Protein AF-A0A2G0V740-F1 (afdb_monomer)

InterPro domains:
  IPR001348 ATP phosphoribosyltransferase HisG [PTHR21403] (5-204)
  IPR013820 ATP phosphoribosyltransferase, catalytic domain [PF01634] (53-197)
  IPR013820 ATP phosphoribosyltransferase, catalytic domain [TIGR00070] (6-196)
  IPR018198 ATP phosphoribosyltransferase, conserved site [PS01316] (155-176)

Structure (mmCIF, N/CA/C/O backbone):
data_AF-A0A2G0V740-F1
#
_entry.id   AF-A0A2G0V740-F1
#
loop_
_atom_site.group_PDB
_atom_site.id
_atom_site.type_symbol
_atom_site.label_atom_id
_atom_site.label_alt_id
_atom_site.label_comp_id
_atom_site.label_asym_id
_atom_site.label_entity_id
_atom_site.label_seq_id
_atom_site.pdbx_PDB_ins_code
_atom_site.Cartn_x
_atom_site.Cartn_y
_atom_site.Cartn_z
_atom_site.occupancy
_atom_site.B_iso_or_equiv
_atom_site.auth_seq_id
_atom_site.auth_comp_id
_atom_site.auth_asym_id
_atom_site.auth_atom_id
_atom_site.pdbx_PDB_model_num
ATOM 1 N N . MET A 1 1 ? -25.106 -12.032 15.658 1.00 44.44 1 MET A N 1
ATOM 2 C CA . MET A 1 1 ? -23.770 -11.464 15.966 1.00 44.44 1 MET A CA 1
ATOM 3 C C . MET A 1 1 ? -23.891 -10.569 17.188 1.00 44.44 1 MET A C 1
ATOM 5 O O . MET A 1 1 ? -24.872 -9.851 17.286 1.00 44.44 1 MET A O 1
ATOM 9 N N . ASN A 1 2 ? -22.933 -10.607 18.116 1.00 46.75 2 ASN A N 1
ATOM 10 C CA . ASN A 1 2 ? -22.981 -9.776 19.320 1.00 46.75 2 ASN A CA 1
ATOM 11 C C . ASN A 1 2 ? -22.793 -8.293 18.931 1.00 46.75 2 ASN A C 1
ATOM 13 O O . ASN A 1 2 ? -21.713 -7.902 18.486 1.00 46.75 2 ASN A O 1
ATOM 17 N N . TYR A 1 3 ? -23.836 -7.467 19.062 1.00 54.03 3 TYR A N 1
ATOM 18 C CA . TYR A 1 3 ? -23.860 -6.072 18.582 1.00 54.03 3 TYR A CA 1
ATOM 19 C C . TYR A 1 3 ? -22.863 -5.134 19.296 1.00 54.03 3 TYR A C 1
ATOM 21 O O . TYR A 1 3 ? -22.665 -3.996 18.870 1.00 54.03 3 TYR A O 1
ATOM 29 N N . LEU A 1 4 ? -22.198 -5.619 20.348 1.00 68.94 4 LEU A N 1
ATOM 30 C CA . LEU A 1 4 ? -21.266 -4.870 21.194 1.00 68.94 4 LEU A CA 1
ATOM 31 C C . LEU A 1 4 ? -19.782 -5.106 20.863 1.00 68.94 4 LEU A C 1
ATOM 33 O O . LEU A 1 4 ? -18.925 -4.414 21.409 1.00 68.94 4 LEU A O 1
ATOM 37 N N . THR A 1 5 ? -19.448 -6.057 19.983 1.00 78.44 5 THR A N 1
ATOM 38 C CA . THR A 1 5 ? -18.047 -6.399 19.687 1.00 78.44 5 THR A CA 1
ATOM 39 C C . THR A 1 5 ? -17.533 -5.660 18.448 1.00 78.44 5 THR A C 1
ATOM 41 O O . THR A 1 5 ? -18.085 -5.792 17.356 1.00 78.44 5 THR A O 1
ATOM 44 N N . LEU A 1 6 ? -16.447 -4.903 18.608 1.00 83.06 6 LEU A N 1
ATOM 45 C CA . LEU A 1 6 ? -15.690 -4.243 17.547 1.00 83.06 6 LEU A CA 1
ATOM 46 C C . LEU A 1 6 ? -14.692 -5.224 16.922 1.00 83.06 6 LEU A C 1
ATOM 48 O O . LEU A 1 6 ? -13.762 -5.669 17.585 1.00 83.06 6 LEU A O 1
ATOM 52 N N . THR A 1 7 ? -14.845 -5.550 15.646 1.00 87.56 7 THR A N 1
ATOM 53 C CA . THR A 1 7 ? -13.916 -6.423 14.922 1.00 87.56 7 THR A CA 1
ATOM 54 C C . THR A 1 7 ? -12.903 -5.611 14.124 1.00 87.56 7 THR A C 1
ATOM 56 O O . THR A 1 7 ? -13.293 -4.793 13.297 1.00 87.56 7 THR A O 1
ATOM 59 N N . ILE A 1 8 ? -11.612 -5.887 14.306 1.00 90.00 8 ILE A N 1
ATOM 60 C CA . ILE A 1 8 ? -10.512 -5.208 13.614 1.00 90.00 8 ILE A CA 1
ATOM 61 C C . ILE A 1 8 ? -9.694 -6.225 12.810 1.00 90.00 8 ILE A C 1
ATOM 63 O O . ILE A 1 8 ? -9.179 -7.191 13.377 1.00 90.00 8 ILE A O 1
ATOM 67 N N . ALA A 1 9 ? -9.546 -6.003 11.504 1.00 93.50 9 ALA A N 1
ATOM 68 C CA . ALA A 1 9 ? -8.673 -6.792 10.639 1.00 93.50 9 ALA A CA 1
ATOM 69 C C . ALA A 1 9 ? -7.238 -6.242 10.608 1.00 93.50 9 ALA A C 1
ATOM 71 O O . ALA A 1 9 ? -7.030 -5.039 10.432 1.00 93.50 9 ALA A O 1
ATOM 72 N N . LEU A 1 10 ? -6.255 -7.131 10.741 1.00 93.19 10 LEU A N 1
ATOM 73 C CA . LEU A 1 10 ? -4.822 -6.843 10.670 1.00 93.19 10 LEU A CA 1
ATOM 74 C C . LEU A 1 10 ? -4.138 -7.770 9.660 1.00 93.19 10 LEU A C 1
ATOM 76 O O . LEU A 1 10 ? -4.546 -8.923 9.496 1.00 93.19 10 LEU A O 1
ATOM 80 N N . GLN A 1 11 ? -3.042 -7.304 9.053 1.00 93.50 11 GLN A N 1
ATOM 81 C CA . GLN A 1 11 ? -2.19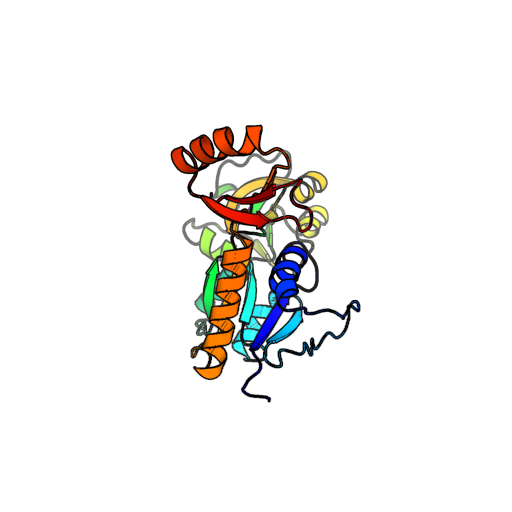8 -8.163 8.222 1.00 93.50 11 GLN A CA 1
ATOM 82 C C . GLN A 1 11 ? -1.622 -9.313 9.064 1.00 93.50 11 GLN A C 1
ATOM 84 O O . GLN A 1 11 ? -1.052 -9.095 10.134 1.00 93.50 11 GLN A O 1
ATOM 89 N N . ARG A 1 12 ? -1.753 -10.544 8.570 1.00 90.25 12 ARG A N 1
ATOM 90 C CA . ARG A 1 12 ? -1.295 -11.772 9.228 1.00 90.25 12 ARG A CA 1
ATOM 9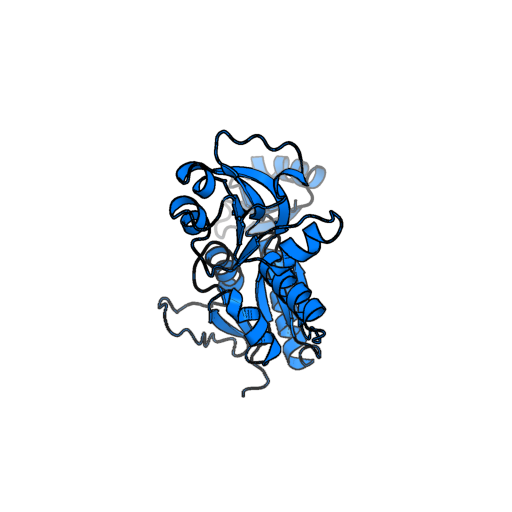1 C C . ARG A 1 12 ? 0.223 -11.800 9.391 1.00 90.25 12 ARG A C 1
ATOM 93 O O . ARG A 1 12 ? 0.720 -12.130 10.461 1.00 90.25 12 ARG A O 1
ATOM 100 N N . SER A 1 13 ? 0.956 -11.438 8.345 1.00 87.44 13 SER A N 1
ATOM 101 C CA . SER A 1 13 ? 2.418 -11.522 8.262 1.00 87.44 13 SER A CA 1
ATOM 102 C C . SER A 1 13 ? 2.965 -10.383 7.411 1.00 87.44 13 SER A C 1
ATOM 104 O O . SER A 1 13 ? 2.250 -9.889 6.551 1.00 87.44 13 SER A O 1
ATOM 106 N N . GLY A 1 14 ? 4.226 -10.000 7.607 1.00 85.25 14 GLY A N 1
ATOM 107 C CA . GLY A 1 14 ? 4.876 -8.945 6.825 1.00 85.25 14 GLY A CA 1
ATOM 108 C C . GLY A 1 14 ? 5.089 -7.647 7.605 1.00 85.25 14 GLY A C 1
ATOM 109 O O . GLY A 1 14 ? 4.893 -7.579 8.821 1.00 85.25 14 GLY A O 1
ATOM 110 N N . ARG A 1 15 ? 5.530 -6.602 6.898 1.00 83.12 15 ARG A N 1
ATOM 111 C CA . ARG A 1 15 ? 6.020 -5.344 7.497 1.00 83.12 15 ARG A CA 1
ATOM 112 C C . ARG A 1 15 ? 4.953 -4.586 8.295 1.00 83.12 15 ARG A C 1
ATOM 114 O O . ARG A 1 15 ? 5.289 -3.932 9.285 1.00 83.12 15 ARG A O 1
ATOM 121 N N . LEU A 1 16 ? 3.680 -4.695 7.906 1.00 89.62 16 LEU A N 1
ATOM 122 C CA . LEU A 1 16 ? 2.576 -4.041 8.608 1.00 89.62 16 LEU A CA 1
ATOM 123 C C . LEU A 1 16 ? 2.192 -4.800 9.888 1.00 89.62 16 LEU A C 1
ATOM 125 O O . LEU A 1 16 ? 1.762 -4.176 10.862 1.00 89.62 16 LEU A O 1
ATOM 129 N N . SER A 1 17 ? 2.378 -6.126 9.910 1.00 89.31 17 SER A N 1
ATOM 130 C CA . SER A 1 17 ? 1.895 -7.020 10.972 1.00 89.31 17 SER A CA 1
ATOM 131 C C . SER A 1 17 ? 2.488 -6.700 12.346 1.00 89.31 17 SER A C 1
ATOM 133 O O . SER A 1 17 ? 1.732 -6.490 13.296 1.00 89.31 17 SER A O 1
ATOM 135 N N . ASN A 1 18 ? 3.815 -6.573 12.468 1.00 86.62 18 ASN A N 1
ATOM 136 C CA . ASN A 1 18 ? 4.475 -6.406 13.772 1.00 86.62 18 ASN A CA 1
ATOM 137 C C . ASN A 1 18 ? 4.001 -5.144 14.507 1.00 86.62 18 ASN A C 1
ATOM 139 O O . ASN A 1 18 ? 3.554 -5.203 15.654 1.00 86.62 18 ASN A O 1
ATOM 143 N N . LYS A 1 19 ? 4.036 -3.995 13.820 1.00 87.25 19 LYS A N 1
ATOM 144 C CA . LYS A 1 19 ? 3.615 -2.711 14.400 1.00 87.25 19 LYS A CA 1
ATOM 145 C C . LYS A 1 19 ? 2.106 -2.666 14.654 1.00 87.25 19 LYS A C 1
ATOM 147 O O . LYS A 1 19 ? 1.682 -2.130 15.673 1.00 87.25 19 LYS A O 1
ATOM 152 N N . SER A 1 20 ? 1.300 -3.276 13.785 1.00 89.00 20 SER A N 1
ATOM 153 C CA . SER A 1 20 ? -0.154 -3.362 13.983 1.00 89.00 20 SER A CA 1
ATOM 154 C C . SER A 1 20 ? -0.524 -4.246 15.174 1.00 89.00 20 SER A C 1
ATOM 156 O O . SER A 1 20 ? -1.376 -3.883 15.980 1.00 89.00 20 SER A O 1
ATOM 158 N N . THR A 1 21 ? 0.158 -5.380 15.333 1.00 85.69 21 THR A N 1
ATOM 159 C CA . THR A 1 21 ? -0.040 -6.295 16.462 1.00 85.69 21 THR A CA 1
ATOM 160 C C . THR A 1 21 ? 0.361 -5.638 17.778 1.00 85.69 21 THR A C 1
ATOM 162 O O . THR A 1 21 ? -0.346 -5.801 18.770 1.00 85.69 21 THR A O 1
ATOM 165 N N . TYR A 1 22 ? 1.438 -4.848 17.780 1.00 83.12 22 TYR A N 1
ATOM 166 C CA . TYR A 1 22 ? 1.852 -4.051 18.935 1.00 83.12 22 TYR A CA 1
ATOM 167 C C . TYR A 1 22 ? 0.818 -2.980 19.325 1.00 83.12 22 TYR A C 1
ATOM 169 O O . TYR A 1 22 ? 0.525 -2.801 20.502 1.00 83.12 22 TYR A O 1
ATOM 177 N N . LEU A 1 23 ? 0.182 -2.303 18.360 1.00 80.88 23 LEU A N 1
ATOM 178 C CA . LEU A 1 23 ? -0.895 -1.349 18.679 1.00 80.88 23 LEU A CA 1
ATOM 179 C C . LEU A 1 23 ? -2.068 -2.012 19.405 1.00 80.88 23 LEU A C 1
ATOM 181 O O . LEU A 1 23 ? -2.697 -1.420 20.281 1.00 80.88 23 LEU A O 1
ATOM 185 N N . VAL A 1 24 ? -2.360 -3.251 19.030 1.00 78.25 24 VAL A N 1
ATOM 186 C CA . VAL A 1 24 ? -3.482 -4.008 19.571 1.00 78.25 24 VAL A CA 1
ATOM 187 C C . VAL A 1 24 ? -3.101 -4.792 20.828 1.00 78.25 24 VAL A C 1
ATOM 189 O O . VAL A 1 24 ? -3.983 -5.153 21.605 1.00 78.25 24 VAL A O 1
ATOM 192 N N . SER A 1 25 ? -1.811 -5.007 21.110 1.00 74.06 25 SER A N 1
ATOM 193 C CA . SER A 1 25 ? -1.382 -5.684 22.339 1.00 74.06 25 SER A CA 1
ATOM 194 C C . SER A 1 25 ? -1.769 -4.920 23.603 1.00 74.06 25 SER A C 1
ATOM 196 O O . SER A 1 25 ? -1.913 -5.537 24.648 1.00 74.06 25 SER A O 1
ATOM 198 N N . TYR A 1 26 ? -2.046 -3.617 23.512 1.00 63.41 26 TYR A N 1
ATOM 199 C CA . TYR A 1 26 ? -2.633 -2.847 24.613 1.00 63.41 26 TYR A CA 1
ATOM 200 C C . TYR A 1 26 ? -4.033 -3.347 25.030 1.00 63.41 26 TYR A C 1
ATOM 202 O O . TYR A 1 26 ? -4.421 -3.220 26.185 1.00 63.41 26 TYR A O 1
ATOM 210 N N . TYR A 1 27 ? -4.781 -3.957 24.103 1.00 61.47 27 TYR A N 1
ATOM 211 C CA . TYR A 1 27 ? -6.063 -4.623 24.376 1.00 61.47 27 TYR A CA 1
ATOM 212 C C . TYR A 1 27 ? -5.908 -6.099 24.756 1.00 61.47 27 TYR A C 1
ATOM 214 O O . TYR A 1 27 ? -6.869 -6.718 25.221 1.00 61.47 27 TYR A O 1
ATOM 222 N N . LYS A 1 28 ? -4.710 -6.669 24.567 1.00 54.91 28 LYS A N 1
ATOM 223 C CA . LYS A 1 28 ? -4.350 -7.999 25.058 1.00 54.91 28 LYS A CA 1
ATOM 224 C C . LYS A 1 28 ? -3.987 -7.881 26.537 1.00 54.91 28 LYS A C 1
ATOM 226 O O . LYS A 1 28 ? -2.815 -7.825 26.900 1.00 54.91 28 LYS A O 1
ATOM 231 N N . THR A 1 29 ? -4.990 -7.856 27.410 1.00 42.19 29 THR A N 1
ATOM 232 C CA . THR A 1 29 ? -4.758 -8.311 28.784 1.00 42.19 29 THR A CA 1
ATOM 233 C C . THR A 1 29 ? -4.327 -9.784 28.735 1.00 42.19 29 THR A C 1
ATOM 235 O O . THR A 1 29 ? -4.725 -10.520 27.835 1.00 42.19 29 THR A O 1
ATOM 238 N N . LYS A 1 30 ? -3.394 -10.136 29.627 1.00 41.78 30 LYS A N 1
ATOM 239 C CA . LYS A 1 30 ? -2.626 -11.392 29.735 1.00 41.78 30 LYS A CA 1
ATOM 240 C C . LYS A 1 30 ? -3.333 -12.643 29.166 1.00 41.78 30 LYS A C 1
ATOM 242 O O . LYS A 1 30 ? -4.488 -12.881 29.478 1.00 41.78 30 LYS A O 1
ATOM 247 N N . GLN A 1 31 ? -2.554 -13.460 28.444 1.00 37.44 31 GLN A N 1
ATOM 248 C CA . GLN A 1 31 ? -2.879 -14.730 27.757 1.00 37.44 31 GLN A CA 1
ATOM 249 C C . GLN A 1 31 ? -3.495 -14.614 26.354 1.00 37.44 31 GLN A C 1
ATOM 251 O O . GLN A 1 31 ? -4.695 -14.459 26.178 1.00 37.44 31 GLN A O 1
ATOM 256 N N . ALA A 1 32 ? -2.640 -14.782 25.338 1.00 36.03 32 ALA A N 1
ATOM 257 C CA . ALA A 1 32 ? -2.754 -15.892 24.384 1.00 36.03 32 ALA A CA 1
ATOM 258 C C . ALA A 1 32 ? -1.576 -15.843 23.391 1.00 36.03 32 ALA A C 1
ATOM 260 O O . ALA A 1 32 ? -1.619 -15.179 22.350 1.00 36.03 32 ALA A O 1
ATOM 261 N N . TYR A 1 33 ? -0.505 -16.552 23.744 1.00 37.47 33 TYR A N 1
ATOM 262 C CA . TYR A 1 33 ? 0.499 -17.045 22.806 1.00 37.47 33 TYR A CA 1
ATOM 263 C C . TYR A 1 33 ? -0.092 -18.303 22.161 1.00 37.47 33 TYR A C 1
ATOM 265 O O . TYR A 1 33 ? 0.064 -19.390 22.694 1.00 37.47 33 TYR A O 1
ATOM 273 N N . ASN A 1 34 ? -0.859 -18.156 21.079 1.00 34.97 34 ASN A N 1
ATOM 274 C CA . ASN A 1 34 ? -0.901 -19.186 20.039 1.00 34.97 34 ASN A CA 1
ATOM 275 C C . ASN A 1 34 ? -1.543 -18.656 18.758 1.00 34.97 34 ASN A C 1
ATOM 277 O O . ASN A 1 34 ? -2.739 -18.387 18.650 1.00 34.97 34 ASN A O 1
ATOM 281 N N . ILE A 1 35 ? -0.675 -18.476 17.773 1.00 44.44 35 ILE A N 1
ATOM 282 C CA . ILE A 1 35 ? -0.962 -18.080 16.404 1.00 44.44 35 ILE A CA 1
ATOM 283 C C . ILE A 1 35 ? -1.693 -19.253 15.745 1.00 44.44 35 ILE A C 1
ATOM 285 O O . ILE A 1 35 ? -1.055 -20.261 15.475 1.00 44.44 35 ILE A O 1
ATOM 289 N N . ARG A 1 36 ? -3.013 -19.135 15.521 1.00 35.66 36 ARG A N 1
ATOM 290 C CA . ARG A 1 36 ? -3.773 -19.732 14.384 1.00 35.66 36 ARG A CA 1
ATOM 291 C C . ARG A 1 36 ? -5.299 -19.602 14.491 1.00 35.66 36 ARG A C 1
ATOM 293 O O . ARG A 1 36 ? -5.969 -19.718 13.474 1.00 35.66 36 ARG A O 1
ATOM 300 N N . LYS A 1 37 ? -5.869 -19.258 15.650 1.00 38.94 37 LYS A N 1
ATOM 301 C CA . LYS A 1 37 ? -7.295 -18.888 15.772 1.00 38.94 37 LYS A CA 1
ATOM 302 C C . LYS A 1 37 ? -7.505 -18.083 17.057 1.00 38.94 37 LYS A C 1
ATOM 304 O O . LYS A 1 37 ? -7.912 -18.611 18.079 1.00 38.94 37 LYS A O 1
ATOM 309 N N . LEU A 1 38 ? -7.153 -16.799 17.038 1.00 39.47 38 LEU A N 1
ATOM 310 C CA . LEU A 1 38 ? -7.284 -15.940 18.218 1.00 39.47 38 LEU A CA 1
ATOM 311 C C . LEU A 1 38 ? -8.564 -15.113 18.131 1.00 39.47 38 LEU A C 1
ATOM 313 O O . LEU A 1 38 ? -8.541 -13.939 17.769 1.00 39.47 38 LEU A O 1
ATOM 317 N N . ILE A 1 39 ? -9.688 -15.722 18.513 1.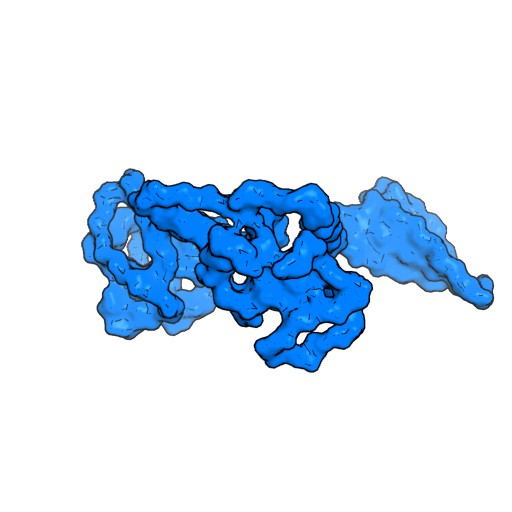00 42.41 39 ILE A N 1
ATOM 318 C CA . ILE A 1 39 ? -10.764 -14.948 19.133 1.00 42.41 39 ILE A CA 1
ATOM 319 C C . ILE A 1 39 ? -10.199 -14.541 20.494 1.00 42.41 39 ILE A C 1
ATOM 321 O O . ILE A 1 39 ? -10.176 -15.336 21.426 1.00 42.41 39 ILE A O 1
ATOM 325 N N . LEU A 1 40 ? -9.641 -13.334 20.583 1.00 42.38 40 LEU A N 1
ATOM 326 C CA . LEU A 1 40 ? -9.197 -12.777 21.857 1.00 42.38 40 LEU A CA 1
ATOM 327 C C . LEU A 1 40 ? -10.447 -12.448 22.675 1.00 42.38 40 LEU A C 1
ATOM 329 O O . LEU A 1 40 ? -10.990 -11.351 22.582 1.00 42.38 40 LEU A O 1
ATOM 333 N N . SER A 1 41 ? -10.924 -13.411 23.456 1.00 39.09 41 SER A N 1
ATOM 334 C CA . SER A 1 41 ? -11.832 -13.153 24.566 1.00 39.09 41 SER A CA 1
ATOM 335 C C . SER A 1 41 ? -11.006 -12.575 25.712 1.00 39.09 41 SER A C 1
ATOM 337 O O . SER A 1 41 ? -10.684 -13.271 26.669 1.00 39.09 41 SER A O 1
ATOM 339 N N . SER A 1 42 ? -10.588 -11.313 25.594 1.00 41.75 42 SER A N 1
ATOM 340 C CA . SER A 1 42 ? -10.104 -10.612 26.779 1.00 41.75 42 SER A CA 1
ATOM 341 C C . SER A 1 42 ? -11.309 -10.322 27.677 1.00 41.75 42 SER A C 1
ATOM 343 O O . SER A 1 42 ? -12.432 -10.144 27.194 1.00 41.75 42 SER A O 1
ATOM 345 N N . ASN A 1 43 ? -11.086 -10.228 28.987 1.00 40.44 43 ASN A N 1
ATOM 346 C CA . ASN A 1 43 ? -12.098 -9.810 29.966 1.00 40.44 43 ASN A CA 1
ATOM 347 C C . ASN A 1 43 ? -12.715 -8.416 29.663 1.00 40.44 43 ASN A C 1
ATOM 349 O O . ASN A 1 43 ? -13.625 -7.974 30.359 1.00 40.44 43 ASN A O 1
ATOM 353 N N . HIS A 1 44 ? -12.289 -7.747 28.581 1.00 48.53 44 HIS A N 1
ATOM 354 C CA . HIS A 1 44 ? -13.003 -6.686 27.878 1.00 48.53 44 HIS A CA 1
ATOM 355 C C . HIS A 1 44 ? -13.740 -7.266 26.652 1.00 48.53 44 HIS A C 1
ATOM 357 O O . HIS A 1 44 ? -13.205 -7.256 25.545 1.00 48.53 44 HIS A O 1
ATOM 363 N N . LYS A 1 45 ? -14.989 -7.725 26.824 1.00 51.78 45 LYS A N 1
ATOM 364 C CA . LYS A 1 45 ? -15.874 -8.368 25.810 1.00 51.78 45 LYS A CA 1
ATOM 365 C C . LYS A 1 45 ? -16.151 -7.571 24.504 1.00 51.78 45 LYS A C 1
ATOM 367 O O . LYS A 1 45 ? -17.072 -7.896 23.755 1.00 51.78 45 LYS A O 1
ATOM 372 N N . ALA A 1 46 ? -15.392 -6.522 24.200 1.00 75.00 46 ALA A N 1
ATOM 373 C CA . ALA A 1 46 ? -15.742 -5.501 23.225 1.00 75.00 46 ALA A CA 1
ATOM 374 C C . ALA A 1 46 ? -14.834 -5.420 21.983 1.00 75.00 46 ALA A C 1
ATOM 376 O O . ALA A 1 46 ? -15.199 -4.695 21.066 1.00 75.00 46 ALA A O 1
ATOM 377 N N . VAL A 1 47 ? -13.693 -6.126 21.886 1.00 77.62 47 VAL A N 1
ATOM 378 C CA . VAL A 1 47 ? -12.818 -6.065 20.686 1.00 77.62 47 VAL A CA 1
ATOM 379 C C . VAL A 1 47 ? -12.363 -7.454 20.226 1.00 77.62 47 VAL A C 1
ATOM 381 O O . VAL A 1 47 ? -11.803 -8.216 21.004 1.00 77.62 47 VAL A O 1
ATOM 384 N N . ARG A 1 48 ? -12.553 -7.766 18.939 1.00 82.69 48 ARG A N 1
ATOM 385 C CA . ARG A 1 48 ? -12.113 -8.994 18.258 1.00 82.69 48 ARG A CA 1
ATOM 386 C C . ARG A 1 48 ? -11.088 -8.652 17.181 1.00 82.69 48 ARG A C 1
ATOM 388 O O . ARG A 1 48 ? -11.292 -7.712 16.421 1.00 82.69 48 ARG A O 1
ATOM 395 N N . ILE A 1 49 ? -10.025 -9.442 17.066 1.00 86.19 49 ILE A N 1
ATOM 396 C CA . ILE A 1 49 ? -8.957 -9.230 16.079 1.00 86.19 49 ILE A CA 1
ATOM 397 C C . ILE A 1 49 ? -8.962 -10.358 15.057 1.00 86.19 49 ILE A C 1
ATOM 399 O O . ILE A 1 49 ? -9.061 -11.525 15.426 1.00 86.19 49 ILE A O 1
ATOM 403 N N . MET A 1 50 ? -8.856 -10.012 13.779 1.00 88.75 50 MET A N 1
ATOM 404 C CA . MET A 1 50 ? -8.829 -10.962 12.672 1.00 88.75 50 MET A CA 1
ATOM 405 C C . MET A 1 50 ? -7.538 -10.777 11.873 1.00 88.75 50 MET A C 1
ATOM 407 O O . MET A 1 50 ? -7.273 -9.692 11.367 1.00 88.75 50 MET A O 1
ATOM 411 N N . PHE A 1 51 ? -6.724 -11.827 11.772 1.00 90.06 51 PHE A N 1
ATOM 412 C CA . PHE A 1 51 ? -5.477 -11.807 11.005 1.00 90.06 51 PHE A CA 1
ATOM 413 C C . PHE A 1 51 ? -5.715 -12.368 9.602 1.00 90.06 51 PHE A C 1
ATOM 415 O O . PHE A 1 51 ? -6.116 -13.522 9.469 1.00 90.06 51 PHE A O 1
ATOM 422 N N . VAL A 1 52 ? -5.467 -11.563 8.570 1.00 92.81 52 VAL A N 1
ATOM 423 C CA . VAL A 1 52 ? -5.783 -11.864 7.157 1.00 92.81 52 VAL A CA 1
ATOM 424 C C . VAL A 1 52 ? -4.680 -11.364 6.227 1.00 92.81 52 VAL A C 1
ATOM 426 O O . VAL A 1 52 ? -3.733 -10.728 6.690 1.00 92.81 52 VAL A O 1
ATOM 429 N N . ARG A 1 53 ? -4.750 -11.644 4.922 1.00 91.75 53 ARG A N 1
ATOM 430 C CA . ARG A 1 53 ? -3.902 -10.918 3.963 1.00 91.75 53 ARG A CA 1
ATOM 431 C C . ARG A 1 53 ? -4.388 -9.473 3.886 1.00 91.75 53 ARG A C 1
ATOM 433 O O . ARG A 1 53 ? -5.576 -9.209 4.042 1.00 91.75 53 ARG A O 1
ATOM 440 N N . ASP A 1 54 ? -3.471 -8.535 3.707 1.00 89.62 54 ASP A N 1
ATOM 441 C CA . ASP A 1 54 ? -3.796 -7.111 3.622 1.00 89.62 54 ASP A CA 1
ATOM 442 C C . ASP A 1 54 ? -4.691 -6.786 2.425 1.00 89.62 54 ASP A C 1
ATOM 444 O O . ASP A 1 54 ? -5.625 -6.001 2.586 1.00 89.62 54 ASP A O 1
ATOM 448 N N . ASP A 1 55 ? -4.493 -7.464 1.293 1.00 89.81 55 ASP A N 1
ATOM 449 C CA . ASP A 1 55 ? -5.337 -7.322 0.098 1.00 89.81 55 ASP A CA 1
ATOM 450 C C . ASP A 1 55 ? -6.799 -7.750 0.327 1.00 89.81 55 ASP A C 1
ATOM 452 O O . ASP A 1 55 ? -7.704 -7.250 -0.343 1.00 89.81 55 ASP A O 1
ATOM 456 N N . ASP A 1 56 ? -7.060 -8.613 1.319 1.00 92.06 56 ASP A N 1
ATOM 457 C CA . ASP A 1 56 ? -8.413 -9.072 1.663 1.00 92.06 56 ASP A CA 1
ATOM 458 C C . ASP A 1 56 ? -9.160 -8.073 2.570 1.00 92.06 56 ASP A C 1
ATOM 460 O O . ASP A 1 56 ? -10.394 -8.067 2.622 1.00 92.06 56 ASP A O 1
ATOM 464 N N . ILE A 1 57 ? -8.439 -7.209 3.300 1.00 94.62 57 ILE A N 1
ATOM 465 C CA . ILE A 1 57 ? -9.023 -6.297 4.301 1.00 94.62 57 ILE A CA 1
ATOM 466 C C . ILE A 1 57 ? -10.078 -5.349 3.700 1.00 94.62 57 ILE A C 1
ATOM 468 O O . ILE A 1 57 ? -11.146 -5.218 4.310 1.00 94.62 57 ILE A O 1
ATOM 472 N N . PRO A 1 58 ? -9.862 -4.711 2.529 1.00 93.50 58 PRO A N 1
ATOM 473 C CA . PRO A 1 58 ? -10.883 -3.876 1.897 1.00 93.50 58 PRO A CA 1
ATOM 474 C C . PRO A 1 58 ? -12.201 -4.622 1.657 1.00 93.50 58 PRO A C 1
ATOM 476 O O . PRO A 1 58 ? -13.272 -4.103 1.972 1.00 93.50 58 PRO A O 1
ATOM 479 N N . ASN A 1 59 ? -12.136 -5.865 1.168 1.00 91.69 59 ASN A N 1
ATOM 480 C CA . ASN A 1 59 ? -13.330 -6.670 0.912 1.00 91.69 59 ASN A CA 1
ATOM 481 C C . ASN A 1 59 ? -14.048 -7.063 2.213 1.00 91.69 59 ASN A C 1
ATOM 483 O O . ASN A 1 59 ? -15.276 -7.031 2.293 1.00 91.69 59 ASN A O 1
ATOM 487 N N . LEU A 1 60 ? -13.297 -7.376 3.270 1.00 92.62 60 LEU A N 1
ATOM 488 C CA . LEU A 1 60 ? -13.869 -7.691 4.583 1.00 92.62 60 LEU A CA 1
ATOM 489 C C . LEU A 1 60 ? -14.601 -6.501 5.213 1.00 92.62 60 LEU A C 1
ATOM 491 O O . LEU A 1 60 ? -15.590 -6.697 5.920 1.00 92.62 60 LEU A O 1
ATOM 495 N N . ILE A 1 61 ? -14.137 -5.278 4.955 1.00 91.75 61 ILE A N 1
ATOM 496 C CA . ILE A 1 61 ? -14.816 -4.055 5.394 1.00 91.75 61 ILE A CA 1
ATOM 497 C C . ILE A 1 61 ? -16.076 -3.810 4.569 1.00 91.75 61 ILE A C 1
ATOM 499 O O . ILE A 1 61 ? -17.132 -3.571 5.147 1.00 91.75 61 ILE A O 1
ATOM 503 N N . LEU A 1 62 ? -15.992 -3.928 3.241 1.00 89.69 62 LEU A N 1
ATOM 504 C CA . LEU A 1 62 ? -17.138 -3.753 2.340 1.00 89.69 62 LEU A CA 1
ATOM 505 C C . LEU A 1 62 ? -18.278 -4.734 2.636 1.00 89.69 62 LEU A C 1
ATOM 507 O O . LEU A 1 62 ? -19.444 -4.349 2.654 1.00 89.69 62 LEU A O 1
ATOM 511 N N . THR A 1 63 ? -17.937 -5.994 2.909 1.00 89.06 63 THR A N 1
ATOM 512 C CA . THR A 1 63 ? -18.896 -7.049 3.284 1.00 89.06 63 THR A CA 1
ATOM 513 C C . THR A 1 63 ? -19.364 -6.950 4.736 1.00 89.06 63 THR A C 1
ATOM 515 O O . THR A 1 63 ? -20.173 -7.764 5.173 1.00 89.06 63 THR A O 1
ATOM 518 N N . LYS A 1 64 ? -18.865 -5.968 5.504 1.00 87.69 64 LYS A N 1
ATOM 519 C CA . LYS A 1 64 ? -19.143 -5.779 6.939 1.00 87.69 64 LYS A CA 1
ATOM 520 C C . LYS A 1 64 ? -18.780 -6.998 7.803 1.00 87.69 64 LYS A C 1
ATOM 522 O O . LYS A 1 64 ? -19.280 -7.148 8.916 1.00 87.69 64 LYS A O 1
ATOM 527 N N . THR A 1 65 ? -17.868 -7.845 7.320 1.00 89.25 65 THR A N 1
ATOM 528 C CA . THR A 1 65 ? -17.298 -8.971 8.082 1.00 89.25 65 THR A CA 1
ATOM 529 C C . THR A 1 65 ? -16.436 -8.469 9.247 1.00 89.25 65 THR A C 1
ATOM 531 O O . THR A 1 65 ? -16.344 -9.108 10.304 1.00 89.25 65 THR A O 1
ATOM 534 N N . VAL A 1 66 ? -15.807 -7.303 9.060 1.00 90.25 66 VAL A N 1
ATOM 535 C CA . VAL A 1 66 ? -15.052 -6.573 10.085 1.00 90.25 66 VAL A CA 1
ATOM 536 C C . VAL A 1 66 ? -15.515 -5.117 10.154 1.00 90.25 66 VAL A C 1
ATOM 538 O O . VAL A 1 66 ? -15.998 -4.563 9.171 1.00 90.25 66 VAL A O 1
ATOM 541 N N . ASP A 1 67 ? -15.363 -4.489 11.321 1.00 89.75 67 ASP A N 1
ATOM 542 C CA . ASP A 1 67 ? -15.758 -3.092 11.533 1.00 89.75 67 ASP A CA 1
ATOM 543 C C . ASP A 1 67 ? -14.641 -2.119 11.111 1.00 89.75 67 ASP A C 1
ATOM 545 O O . ASP A 1 67 ? -14.909 -1.059 10.545 1.00 89.75 67 ASP A O 1
ATOM 549 N N . LEU A 1 68 ? -13.386 -2.481 11.398 1.00 92.81 68 LEU A N 1
ATOM 550 C CA . LEU A 1 68 ? -12.187 -1.694 11.112 1.00 92.81 68 LEU A CA 1
ATOM 551 C C . LEU A 1 68 ? -11.111 -2.552 10.443 1.00 92.81 68 LEU A C 1
ATOM 553 O O . LEU A 1 68 ? -11.069 -3.769 10.627 1.00 92.81 68 LEU A O 1
ATOM 557 N N . GLY A 1 69 ? -10.170 -1.906 9.758 1.00 94.75 69 GLY A N 1
ATOM 558 C CA . GLY A 1 69 ? -8.984 -2.572 9.219 1.00 94.75 69 GLY A CA 1
ATOM 559 C C . GLY A 1 69 ? -7.759 -1.670 9.197 1.00 94.75 69 GLY A C 1
ATOM 560 O O . GLY A 1 69 ? -7.879 -0.461 8.990 1.00 94.75 69 GLY A O 1
ATOM 561 N N . ILE A 1 70 ? -6.582 -2.257 9.423 1.00 95.69 70 ILE A N 1
ATOM 562 C CA . ILE A 1 70 ? -5.293 -1.583 9.237 1.00 95.69 70 ILE A CA 1
ATOM 563 C C . ILE A 1 70 ? -4.686 -2.035 7.909 1.00 95.69 70 ILE A C 1
ATOM 565 O O . ILE A 1 70 ? -4.365 -3.211 7.758 1.00 95.69 70 ILE A O 1
ATOM 569 N N . ILE A 1 71 ? -4.501 -1.097 6.978 1.00 96.06 71 ILE A N 1
ATOM 570 C CA . ILE A 1 71 ? -3.906 -1.342 5.653 1.00 96.06 71 ILE A CA 1
ATOM 571 C C . ILE A 1 71 ? -2.866 -0.279 5.297 1.00 96.06 71 ILE A C 1
ATOM 573 O O . ILE A 1 71 ? -2.820 0.789 5.910 1.00 96.06 71 ILE A O 1
ATOM 577 N N . GLY A 1 72 ? -2.033 -0.554 4.295 1.00 95.94 72 GLY A N 1
ATOM 578 C CA . GLY A 1 72 ? -1.221 0.474 3.644 1.00 95.94 72 GLY A CA 1
ATOM 579 C C . GLY A 1 72 ? -2.070 1.385 2.751 1.00 95.94 72 GLY A C 1
ATOM 580 O O . GLY A 1 72 ? -3.077 0.956 2.185 1.00 95.94 72 GLY A O 1
ATOM 581 N N . LYS A 1 73 ? -1.661 2.649 2.598 1.00 95.81 73 LYS A N 1
ATOM 582 C CA . LYS A 1 73 ? -2.338 3.610 1.711 1.00 95.81 73 LYS A CA 1
ATOM 583 C C . LYS A 1 73 ? -2.333 3.160 0.248 1.00 95.81 73 LYS A C 1
ATOM 585 O O . LYS A 1 73 ? -3.313 3.359 -0.449 1.00 95.81 73 LYS A O 1
ATOM 590 N N . ASN A 1 74 ? -1.259 2.507 -0.185 1.00 95.88 74 ASN A N 1
ATOM 591 C CA . ASN A 1 74 ? -1.153 1.845 -1.485 1.00 95.88 74 ASN A CA 1
ATOM 592 C C . ASN A 1 74 ? -2.323 0.878 -1.726 1.00 95.88 74 ASN A C 1
ATOM 594 O O . ASN A 1 74 ? -2.994 0.998 -2.739 1.00 95.88 74 ASN A O 1
ATOM 598 N N . VAL A 1 75 ? -2.639 -0.006 -0.773 1.00 95.44 75 VAL A N 1
ATOM 599 C CA . VAL A 1 75 ? -3.778 -0.936 -0.899 1.00 95.44 75 VAL A CA 1
ATOM 600 C C . VAL A 1 75 ? -5.106 -0.169 -0.953 1.00 95.44 75 VAL A C 1
ATOM 602 O O . VAL A 1 75 ? -5.982 -0.496 -1.750 1.00 95.44 75 VAL A O 1
ATOM 605 N N . PHE A 1 76 ? -5.253 0.884 -0.138 1.00 95.00 76 PHE A N 1
ATOM 606 C CA . PHE A 1 76 ? -6.449 1.733 -0.141 1.00 95.00 76 PHE A CA 1
ATOM 607 C C . PHE A 1 76 ? -6.690 2.390 -1.509 1.00 95.00 76 PHE A C 1
ATOM 609 O O . PHE A 1 76 ? -7.795 2.294 -2.050 1.00 95.00 76 PHE A O 1
ATOM 616 N N . GLU A 1 77 ? -5.674 3.056 -2.063 1.00 95.06 77 GLU A N 1
ATOM 617 C CA . GLU A 1 77 ? -5.788 3.769 -3.340 1.00 95.06 77 GLU A CA 1
ATOM 618 C C . GLU A 1 77 ? -5.931 2.815 -4.516 1.00 95.06 77 GLU A C 1
ATOM 620 O O . GLU A 1 77 ? -6.713 3.089 -5.416 1.00 95.06 77 GLU A O 1
ATOM 625 N N . GLU A 1 78 ? -5.226 1.684 -4.506 1.00 95.75 78 GLU A N 1
ATOM 626 C CA . GLU A 1 78 ? -5.315 0.695 -5.580 1.00 95.75 78 GLU A CA 1
ATOM 627 C C . GLU A 1 78 ? -6.757 0.219 -5.760 1.00 95.75 78 GLU A C 1
ATOM 629 O O . GLU A 1 78 ? -7.300 0.218 -6.865 1.00 95.75 78 GLU A O 1
ATOM 634 N N . GLN A 1 79 ? -7.427 -0.093 -4.648 1.00 92.94 79 GLN A N 1
ATOM 635 C CA . GLN A 1 79 ? -8.844 -0.436 -4.660 1.00 92.94 79 GLN A CA 1
ATOM 636 C C . GLN A 1 79 ? -9.735 0.757 -5.025 1.00 92.94 79 GLN A C 1
ATOM 638 O O . GLN A 1 79 ? -10.708 0.584 -5.756 1.00 92.94 79 GLN A O 1
ATOM 643 N N . SER A 1 80 ? -9.409 1.966 -4.564 1.00 91.62 80 SER A N 1
ATOM 644 C CA . SER A 1 80 ? -10.190 3.170 -4.878 1.00 91.62 80 SER A CA 1
ATOM 645 C C . SER A 1 80 ? -10.157 3.488 -6.376 1.00 91.62 80 SER A C 1
ATOM 647 O O . SER A 1 80 ? -11.211 3.650 -6.990 1.00 91.62 80 SER A O 1
ATOM 649 N N . PHE A 1 81 ? -8.977 3.482 -7.002 1.00 93.94 81 PHE A N 1
ATOM 650 C CA . PHE A 1 81 ? -8.834 3.664 -8.447 1.00 93.94 81 PHE A CA 1
ATOM 651 C C . PHE A 1 81 ? -9.485 2.534 -9.238 1.00 93.94 81 PHE A C 1
ATOM 653 O O . PHE A 1 81 ? -10.144 2.802 -10.244 1.00 93.94 81 PHE A O 1
ATOM 660 N N . ARG A 1 82 ? -9.387 1.286 -8.760 1.00 93.00 82 ARG A N 1
ATOM 661 C CA . ARG A 1 82 ? -10.127 0.160 -9.338 1.00 93.00 82 ARG A CA 1
ATOM 662 C C . ARG A 1 82 ? -11.627 0.440 -9.366 1.00 93.00 82 ARG A C 1
ATOM 664 O O . ARG A 1 82 ? -12.263 0.278 -10.403 1.00 93.00 82 ARG A O 1
ATOM 671 N N . PHE A 1 83 ? -12.203 0.869 -8.245 1.00 89.31 83 PHE A N 1
ATOM 672 C CA . PHE A 1 83 ? -13.630 1.170 -8.166 1.00 89.31 83 PHE A CA 1
ATOM 673 C C . PHE A 1 83 ? -14.036 2.346 -9.051 1.00 89.31 83 PHE A C 1
ATOM 675 O O . PHE A 1 83 ? -15.062 2.243 -9.715 1.00 89.31 83 PHE A O 1
ATOM 682 N N . ILE A 1 84 ? -13.218 3.398 -9.142 1.00 87.88 84 ILE A N 1
ATOM 683 C CA . ILE A 1 84 ? -13.449 4.517 -10.069 1.00 87.88 84 ILE A CA 1
ATOM 684 C C . ILE A 1 84 ? -13.516 4.014 -11.516 1.00 87.88 84 ILE A C 1
ATOM 686 O O . ILE A 1 84 ? -14.457 4.341 -12.237 1.00 87.88 84 ILE A O 1
ATOM 690 N N . ILE A 1 85 ? -12.562 3.175 -11.929 1.00 87.06 85 ILE A N 1
ATOM 691 C CA . ILE A 1 85 ? -12.498 2.630 -13.292 1.00 87.06 85 ILE A CA 1
ATOM 692 C C . ILE A 1 85 ? -13.719 1.760 -13.608 1.00 87.06 85 ILE A C 1
ATOM 694 O O . ILE A 1 85 ? -14.309 1.902 -14.676 1.00 87.06 85 ILE A O 1
ATOM 698 N N . TYR A 1 86 ? -14.150 0.913 -12.671 1.00 89.62 86 TYR A N 1
ATOM 699 C CA . TYR A 1 86 ? -15.343 0.074 -12.842 1.00 89.62 86 TYR A CA 1
ATOM 700 C C . TYR A 1 86 ? -16.656 0.760 -12.432 1.00 89.62 86 TYR A C 1
ATOM 702 O O . TYR A 1 86 ? -17.678 0.084 -12.327 1.00 89.62 86 TYR A O 1
ATOM 710 N N . ARG A 1 87 ? -16.643 2.078 -12.177 1.00 87.31 87 ARG A N 1
ATOM 711 C CA . ARG A 1 87 ? -17.808 2.885 -11.763 1.00 87.31 87 ARG A CA 1
ATOM 712 C C . ARG A 1 87 ? -18.576 2.288 -10.571 1.00 87.31 87 ARG A C 1
ATOM 714 O O . ARG A 1 87 ? -19.802 2.325 -10.521 1.00 87.31 87 ARG A O 1
ATOM 721 N N . LYS A 1 88 ? -17.847 1.729 -9.603 1.00 85.06 88 LYS A N 1
ATOM 722 C CA . LYS A 1 88 ? -18.387 1.173 -8.354 1.00 85.06 88 LYS A CA 1
ATOM 723 C C . LYS A 1 88 ? -18.274 2.185 -7.215 1.00 85.06 88 LYS A C 1
ATOM 725 O O . LYS A 1 88 ? -17.331 2.969 -7.154 1.00 85.06 88 LYS A O 1
ATOM 730 N N . LEU A 1 89 ? -19.218 2.125 -6.280 1.00 78.12 89 LEU A N 1
ATOM 731 C CA . LEU A 1 89 ? -19.197 2.942 -5.068 1.00 78.12 89 LEU A CA 1
ATOM 732 C C . LEU A 1 89 ? -18.137 2.436 -4.082 1.00 78.12 89 LEU A C 1
ATOM 734 O O . LEU A 1 89 ? -18.082 1.246 -3.763 1.00 78.12 89 LEU A O 1
ATOM 738 N N . VAL A 1 90 ? -17.322 3.357 -3.568 1.00 76.00 90 VAL A N 1
ATOM 739 C CA . VAL A 1 90 ? -16.371 3.079 -2.488 1.00 76.00 90 VAL A CA 1
ATOM 740 C C . VAL A 1 90 ? -17.077 3.291 -1.155 1.00 76.00 90 VAL A C 1
ATOM 742 O O . VAL A 1 90 ? -17.267 4.419 -0.709 1.00 76.00 90 VAL A O 1
ATOM 745 N N . ASN A 1 91 ? -17.454 2.197 -0.497 1.00 83.75 91 ASN A N 1
ATOM 746 C CA . ASN A 1 91 ? -18.205 2.248 0.761 1.00 83.75 91 ASN A CA 1
ATOM 747 C C . ASN A 1 91 ? -17.306 2.125 2.002 1.00 83.75 91 ASN A C 1
ATOM 749 O O . ASN A 1 91 ? -17.733 1.596 3.023 1.00 83.75 91 ASN A O 1
ATOM 753 N N . TYR A 1 92 ? -16.062 2.599 1.945 1.00 88.81 92 TYR A N 1
ATOM 754 C CA . TYR A 1 92 ? -15.184 2.710 3.112 1.00 88.81 92 TYR A CA 1
ATOM 755 C C . TYR A 1 92 ? -14.235 3.899 2.980 1.00 88.81 92 TYR A C 1
ATOM 757 O O . TYR A 1 92 ? -13.969 4.385 1.886 1.00 88.81 92 TYR A O 1
ATOM 765 N N . TYR A 1 93 ? -13.727 4.380 4.109 1.00 90.94 93 TYR A N 1
ATOM 766 C CA . TYR A 1 93 ? -12.926 5.596 4.171 1.00 90.94 93 TYR A CA 1
ATOM 767 C C . TYR A 1 93 ? -11.843 5.508 5.243 1.00 90.94 93 TYR A C 1
ATOM 769 O O . TYR A 1 93 ? -11.881 4.676 6.156 1.00 90.94 93 TYR A O 1
ATOM 777 N N . ILE A 1 94 ? -10.851 6.385 5.117 1.00 92.81 94 ILE A N 1
ATOM 778 C CA . ILE A 1 94 ? -9.763 6.530 6.077 1.00 92.81 94 ILE A CA 1
ATOM 779 C C . ILE A 1 94 ? -10.258 7.297 7.301 1.00 92.81 94 ILE A C 1
ATOM 781 O O . ILE A 1 94 ? -10.804 8.391 7.187 1.00 92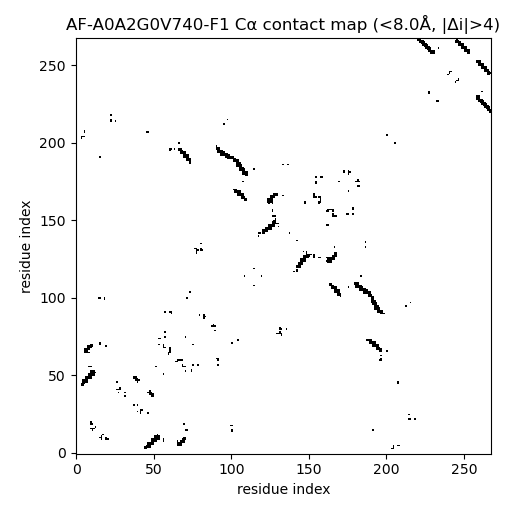.81 94 ILE A O 1
ATOM 785 N N . ILE A 1 95 ? -9.993 6.754 8.490 1.00 92.31 95 ILE A N 1
ATOM 786 C CA . ILE A 1 95 ? -10.387 7.378 9.759 1.00 92.31 95 ILE A CA 1
ATOM 787 C C . ILE A 1 95 ? -9.213 7.802 10.634 1.00 92.31 95 ILE A C 1
ATOM 789 O O . ILE A 1 95 ? -9.427 8.529 11.612 1.00 92.31 95 ILE A O 1
ATOM 793 N N . TYR A 1 96 ? -8.003 7.313 10.344 1.00 91.56 96 TYR A N 1
ATOM 794 C CA . TYR A 1 96 ? -6.793 7.701 11.064 1.00 91.56 96 TYR A CA 1
ATOM 795 C C . TYR A 1 96 ? -5.506 7.349 10.301 1.00 91.56 96 TYR A C 1
ATOM 797 O O . TYR A 1 96 ? -5.385 6.263 9.737 1.00 91.56 96 TYR A O 1
ATOM 805 N N . SER A 1 97 ? -4.514 8.245 10.343 1.00 92.50 97 SER A N 1
ATOM 806 C CA . SER A 1 97 ? -3.175 8.034 9.773 1.00 92.50 97 SER A CA 1
ATOM 807 C C . SER A 1 97 ? -2.218 7.456 10.816 1.00 92.50 97 SER A C 1
ATOM 809 O O . SER A 1 97 ? -1.902 8.086 11.833 1.00 92.50 97 SER A O 1
ATOM 811 N N . LEU A 1 98 ? -1.717 6.244 10.576 1.00 90.75 98 LEU A N 1
ATOM 812 C CA . LEU A 1 98 ? -0.882 5.531 11.537 1.00 90.75 98 LEU A CA 1
ATOM 813 C C . LEU A 1 98 ? 0.612 5.856 11.406 1.00 90.75 98 LEU A C 1
ATOM 815 O O . LEU A 1 98 ? 1.335 5.626 12.368 1.00 90.75 98 LEU A O 1
ATOM 819 N N . LYS A 1 99 ? 1.061 6.512 10.330 1.00 89.31 99 LYS A N 1
ATOM 820 C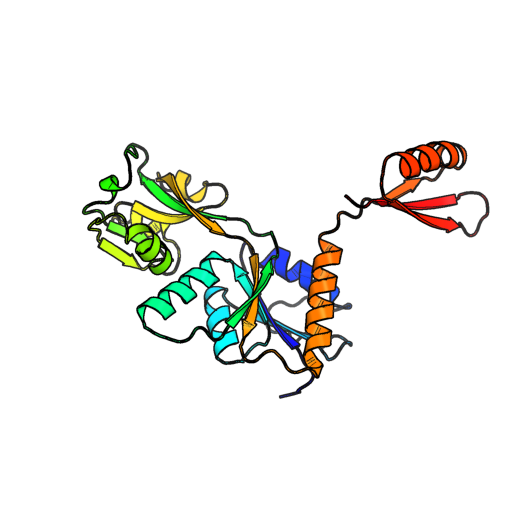 CA . LYS A 1 99 ? 2.441 7.029 10.170 1.00 89.31 99 LYS A CA 1
ATOM 821 C C . LYS A 1 99 ? 3.549 5.997 10.491 1.00 89.31 99 LYS A C 1
ATOM 823 O O . LYS A 1 99 ? 4.598 6.353 11.017 1.00 89.31 99 LYS A O 1
ATOM 828 N N . PHE A 1 100 ? 3.314 4.715 10.214 1.00 90.25 100 PHE A N 1
ATOM 829 C CA . PHE A 1 100 ? 4.328 3.657 10.272 1.00 90.25 100 PHE A CA 1
ATOM 830 C C . PHE A 1 100 ? 4.199 2.743 9.052 1.00 90.25 100 PHE A C 1
ATOM 832 O O . PHE A 1 100 ? 3.251 2.882 8.285 1.00 90.25 100 PHE A O 1
ATOM 839 N N . SER A 1 101 ? 5.125 1.792 8.885 1.00 91.19 101 SER A N 1
ATOM 840 C CA . SER A 1 101 ? 5.171 0.916 7.704 1.00 91.19 101 SER A CA 1
ATOM 841 C C . SER A 1 101 ? 5.317 1.712 6.403 1.00 91.19 101 SER A C 1
ATOM 843 O O . SER A 1 101 ? 4.667 1.409 5.405 1.00 91.19 101 SER A O 1
ATOM 845 N N . SER A 1 102 ? 6.131 2.769 6.443 1.00 94.19 102 SER A N 1
ATOM 846 C CA . SER A 1 102 ? 6.353 3.643 5.298 1.00 94.19 102 SER A CA 1
ATOM 847 C C . SER A 1 102 ? 7.061 2.894 4.170 1.00 94.19 102 SER A C 1
ATOM 849 O O . SER A 1 102 ? 8.032 2.171 4.397 1.00 94.19 102 SER A O 1
ATOM 851 N N . CYS A 1 103 ? 6.563 3.084 2.960 1.00 94.69 103 CYS A N 1
ATOM 852 C CA . CYS A 1 103 ? 7.102 2.549 1.721 1.00 94.69 103 CYS A CA 1
ATOM 853 C C . CYS A 1 103 ? 6.721 3.480 0.567 1.00 94.69 103 CYS A C 1
ATOM 855 O O . CYS A 1 103 ? 6.035 4.491 0.750 1.00 94.69 103 CYS A O 1
ATOM 857 N N . ARG A 1 104 ? 7.186 3.147 -0.626 1.00 97.56 104 ARG A N 1
ATOM 858 C CA . ARG A 1 104 ? 6.856 3.861 -1.853 1.00 97.56 104 ARG A CA 1
ATOM 859 C C . ARG A 1 104 ? 6.606 2.864 -2.971 1.00 97.56 104 ARG A C 1
ATOM 861 O O . ARG A 1 104 ? 7.161 1.777 -2.925 1.00 97.56 104 ARG A O 1
ATOM 868 N N . LEU A 1 105 ? 5.747 3.210 -3.916 1.00 97.81 105 LEU A N 1
ATOM 869 C CA . LEU A 1 105 ? 5.616 2.494 -5.177 1.00 97.81 105 LEU A CA 1
ATOM 870 C C . LEU A 1 105 ? 6.434 3.234 -6.219 1.00 97.81 105 LEU A C 1
ATOM 872 O O . LEU A 1 105 ? 6.264 4.451 -6.391 1.00 97.81 105 LEU A O 1
ATOM 876 N N . SER A 1 106 ? 7.286 2.491 -6.908 1.00 98.31 106 SER A N 1
ATOM 877 C CA . SER A 1 106 ? 8.260 3.071 -7.817 1.00 98.31 106 SER A CA 1
ATOM 878 C C . SER A 1 106 ? 8.428 2.231 -9.064 1.00 98.31 106 SER A C 1
ATOM 880 O O . SER A 1 106 ? 8.309 1.008 -9.026 1.00 98.31 106 SER A O 1
ATOM 882 N N . LEU A 1 107 ? 8.713 2.918 -10.165 1.00 98.12 107 LEU A N 1
ATOM 883 C CA . LEU A 1 107 ? 9.203 2.305 -11.387 1.00 98.12 107 LEU A CA 1
ATOM 884 C C . LEU A 1 107 ? 10.661 1.920 -11.172 1.00 98.12 107 LEU A C 1
ATOM 886 O O . LEU A 1 107 ? 11.465 2.758 -10.747 1.00 98.12 107 LEU A O 1
ATOM 890 N N . ALA A 1 108 ? 10.983 0.666 -11.460 1.00 97.88 108 ALA A N 1
ATOM 891 C CA . ALA A 1 108 ? 12.327 0.135 -11.362 1.00 97.88 108 ALA A CA 1
ATOM 892 C C . ALA A 1 108 ? 12.798 -0.396 -12.716 1.00 97.88 108 ALA A C 1
ATOM 894 O O . ALA A 1 108 ? 12.064 -1.117 -13.393 1.00 97.88 108 ALA A O 1
ATOM 895 N N . PHE A 1 109 ? 14.011 0.001 -13.090 1.00 97.88 109 PHE A N 1
ATOM 896 C CA . PHE A 1 109 ? 14.622 -0.242 -14.396 1.00 97.88 109 PHE A CA 1
ATOM 897 C C . PHE A 1 109 ? 15.874 -1.120 -14.259 1.00 97.88 109 PHE A C 1
ATOM 899 O O . PHE A 1 109 ? 16.488 -1.116 -13.187 1.00 97.88 109 PHE A O 1
ATOM 906 N N . PRO A 1 110 ? 16.275 -1.845 -15.319 1.00 97.12 110 PRO A N 1
ATOM 907 C CA . PRO A 1 110 ? 17.528 -2.597 -15.369 1.00 97.12 110 PRO A CA 1
ATOM 908 C C . PRO A 1 110 ? 18.753 -1.742 -15.049 1.00 97.12 110 PRO A C 1
ATOM 910 O O . PRO A 1 110 ? 18.883 -0.619 -15.539 1.00 97.12 110 PRO A O 1
ATOM 913 N N . LEU A 1 111 ? 19.692 -2.284 -14.272 1.00 94.00 111 LEU A N 1
ATOM 914 C CA . LEU A 1 111 ? 21.017 -1.686 -14.100 1.00 94.00 111 LEU A CA 1
ATOM 915 C C . LEU A 1 111 ? 21.698 -1.577 -15.474 1.00 94.00 111 LEU A C 1
ATOM 917 O O . LEU A 1 111 ? 22.012 -2.587 -16.093 1.00 94.00 111 LEU A O 1
ATOM 921 N N . GLY A 1 112 ? 21.902 -0.349 -15.952 1.00 91.56 112 GLY A N 1
ATOM 922 C CA . GLY A 1 112 ? 22.473 -0.064 -17.274 1.00 91.56 112 GLY A CA 1
ATOM 923 C C . GLY A 1 112 ? 21.506 0.612 -18.244 1.00 91.56 112 GLY A C 1
ATOM 924 O O . GLY A 1 112 ? 21.956 1.200 -19.222 1.00 91.56 112 GLY A O 1
ATOM 925 N N . GLU A 1 113 ? 20.203 0.618 -17.953 1.00 95.12 113 GLU A N 1
ATOM 926 C CA . GLU A 1 113 ? 19.235 1.387 -18.733 1.00 95.12 113 GLU A CA 1
ATOM 927 C C . GLU A 1 113 ? 18.974 2.751 -18.067 1.00 95.12 113 GLU A C 1
ATOM 929 O O . GLU A 1 113 ? 18.380 2.794 -16.983 1.00 95.12 113 GLU A O 1
ATOM 934 N N . PRO A 1 114 ? 19.412 3.881 -18.655 1.00 94.12 114 PRO A N 1
ATOM 935 C CA . PRO A 1 114 ? 19.262 5.189 -18.033 1.00 94.12 114 PRO A CA 1
ATOM 936 C C . PRO A 1 114 ? 17.810 5.671 -18.076 1.00 94.12 114 PRO A C 1
ATOM 938 O O . PRO A 1 114 ? 17.155 5.678 -19.117 1.00 94.12 114 PRO A O 1
ATOM 941 N N . TRP A 1 115 ? 17.323 6.162 -16.940 1.00 96.38 115 TRP A N 1
ATOM 942 C CA . TRP A 1 115 ? 16.042 6.849 -16.864 1.00 96.38 115 TRP A CA 1
ATOM 943 C C . TRP A 1 115 ? 16.169 8.275 -17.413 1.00 96.38 115 TRP A C 1
ATOM 945 O O . TRP A 1 115 ? 16.728 9.152 -16.753 1.00 96.38 115 TRP A O 1
ATOM 955 N N . THR A 1 116 ? 15.617 8.527 -18.601 1.00 95.56 116 THR A N 1
ATOM 956 C CA . THR A 1 116 ? 15.582 9.868 -19.221 1.00 95.56 116 THR A CA 1
ATOM 957 C C . THR A 1 116 ? 14.214 10.539 -19.127 1.00 95.56 116 THR A C 1
ATOM 959 O O . THR A 1 116 ? 14.068 11.716 -19.453 1.00 95.56 116 THR A O 1
ATOM 962 N N . GLY A 1 117 ? 13.208 9.831 -18.615 1.00 95.75 117 GLY A N 1
ATOM 963 C CA . GLY A 1 117 ? 11.884 10.378 -18.384 1.00 95.75 117 GLY A CA 1
ATOM 964 C C . GLY A 1 117 ? 10.787 9.358 -18.617 1.00 95.75 117 GLY A C 1
ATOM 965 O O . GLY A 1 117 ? 11.018 8.171 -18.813 1.00 95.75 117 GLY A O 1
ATOM 966 N N . ILE A 1 118 ? 9.551 9.845 -18.590 1.00 95.88 118 ILE A N 1
ATOM 967 C CA . ILE A 1 118 ? 8.376 8.985 -18.699 1.00 95.88 118 ILE A CA 1
ATOM 968 C C . ILE A 1 118 ? 8.266 8.300 -20.074 1.00 95.88 118 ILE A C 1
ATOM 970 O O . ILE A 1 118 ? 7.737 7.199 -20.163 1.00 95.88 118 ILE A O 1
ATOM 974 N N . SER A 1 119 ? 8.825 8.903 -21.126 1.00 95.19 119 SER A N 1
ATOM 975 C CA . SER A 1 119 ? 8.893 8.318 -22.470 1.00 95.19 119 SER A CA 1
ATOM 976 C C . SER A 1 119 ? 9.657 6.992 -22.514 1.00 95.19 119 SER A C 1
ATOM 978 O O . SER A 1 119 ? 9.383 6.183 -23.390 1.00 95.19 119 SER A O 1
ATOM 980 N N . CYS A 1 120 ? 10.540 6.708 -21.546 1.00 96.00 120 CYS A N 1
ATOM 981 C CA . CYS A 1 120 ? 11.217 5.412 -21.430 1.00 96.00 120 CYS A CA 1
ATOM 982 C C . CYS A 1 120 ? 10.254 4.229 -21.248 1.00 96.00 120 CYS A C 1
ATOM 984 O O . CYS A 1 120 ? 10.674 3.088 -21.394 1.00 96.00 120 CYS A O 1
ATOM 986 N N . LEU A 1 121 ? 8.993 4.470 -20.871 1.00 96.25 121 LEU A N 1
ATOM 987 C CA . LEU A 1 121 ? 7.991 3.413 -20.738 1.00 96.25 121 LEU A CA 1
ATOM 988 C C . LEU A 1 121 ? 7.323 3.035 -22.065 1.00 96.25 121 LEU A C 1
ATOM 990 O O . LEU A 1 121 ? 6.609 2.033 -22.088 1.00 96.25 121 LEU A O 1
ATOM 994 N N . ASP A 1 122 ? 7.500 3.818 -23.130 1.00 95.44 122 ASP A N 1
ATOM 995 C CA . ASP A 1 122 ? 6.764 3.598 -24.372 1.00 95.44 122 ASP A CA 1
ATOM 996 C C . ASP A 1 122 ? 7.142 2.258 -25.020 1.00 95.44 122 ASP A C 1
ATOM 998 O O . ASP A 1 122 ? 8.314 1.913 -25.155 1.00 95.44 122 ASP A O 1
ATOM 1002 N N . GLY A 1 123 ? 6.130 1.451 -25.332 1.00 96.19 123 GLY A N 1
ATOM 1003 C CA . GLY A 1 123 ? 6.270 0.085 -25.835 1.00 96.19 123 GLY A CA 1
ATOM 1004 C C . GLY A 1 123 ? 6.735 -0.960 -24.809 1.00 96.19 123 GLY A C 1
ATOM 1005 O O . GLY A 1 123 ? 6.704 -2.151 -25.124 1.00 96.19 123 GLY A O 1
ATOM 1006 N N . LYS A 1 124 ? 7.125 -0.574 -23.585 1.00 97.31 124 LYS A N 1
ATOM 1007 C CA . LYS A 1 124 ? 7.651 -1.518 -22.586 1.00 97.31 124 LYS A CA 1
ATOM 1008 C C . LYS A 1 124 ? 6.575 -2.384 -21.943 1.00 97.31 124 LYS A C 1
ATOM 1010 O O . LYS A 1 124 ? 5.428 -1.977 -21.742 1.00 97.31 124 LYS A O 1
ATOM 1015 N N . LYS A 1 125 ? 6.991 -3.573 -21.515 1.00 98.25 125 LYS A N 1
ATOM 1016 C CA . LYS A 1 125 ? 6.244 -4.482 -20.646 1.00 98.25 125 LYS A CA 1
ATOM 1017 C C . LYS A 1 125 ? 6.514 -4.139 -19.182 1.00 98.25 125 LYS A C 1
ATOM 1019 O O . LYS A 1 125 ? 7.648 -4.234 -18.717 1.00 98.25 125 LYS A O 1
ATOM 1024 N N . VAL A 1 126 ? 5.469 -3.786 -18.440 1.00 98.19 126 VAL A N 1
ATOM 1025 C CA . VAL A 1 126 ? 5.535 -3.414 -17.021 1.00 98.19 126 VAL A CA 1
ATOM 1026 C C . VAL A 1 126 ? 4.819 -4.455 -16.173 1.00 98.19 126 VAL A C 1
ATOM 1028 O O . VAL A 1 126 ? 3.603 -4.617 -16.294 1.00 98.19 126 VAL A O 1
ATOM 1031 N N . ALA A 1 127 ? 5.543 -5.126 -15.278 1.00 98.06 127 ALA A N 1
ATOM 1032 C CA . ALA A 1 127 ? 4.937 -6.006 -14.281 1.00 98.06 127 ALA A CA 1
ATOM 1033 C C . ALA A 1 127 ? 4.599 -5.253 -12.989 1.00 98.06 127 ALA A C 1
ATOM 1035 O O . ALA A 1 127 ? 5.393 -4.453 -12.490 1.00 98.06 127 ALA A O 1
ATOM 1036 N N . THR A 1 128 ? 3.414 -5.501 -12.425 1.00 97.75 128 THR A N 1
ATOM 1037 C CA . THR A 1 128 ? 2.996 -4.871 -11.165 1.00 97.75 128 THR A CA 1
ATOM 1038 C C . THR A 1 128 ? 1.851 -5.597 -10.465 1.00 97.75 128 THR A C 1
ATOM 1040 O O . THR A 1 128 ? 0.981 -6.191 -11.101 1.00 97.75 128 THR A O 1
ATOM 1043 N N . SER A 1 129 ? 1.800 -5.459 -9.141 1.00 95.69 129 SER A N 1
ATOM 1044 C CA . SER A 1 129 ? 0.620 -5.766 -8.325 1.00 95.69 129 SER A CA 1
ATOM 1045 C C . SER A 1 129 ? -0.308 -4.550 -8.114 1.00 95.69 129 SER A C 1
ATOM 1047 O O . SER A 1 129 ? -1.397 -4.708 -7.564 1.00 95.69 129 SER A O 1
ATOM 1049 N N . TYR A 1 130 ? 0.076 -3.360 -8.604 1.00 97.12 130 TYR A N 1
ATOM 1050 C CA . TYR A 1 130 ? -0.633 -2.075 -8.459 1.00 97.12 130 TYR A CA 1
ATOM 1051 C C . TYR A 1 130 ? -1.003 -1.429 -9.816 1.00 97.12 130 TYR A C 1
ATOM 1053 O O . TYR A 1 130 ? -0.589 -0.300 -10.122 1.00 97.12 130 TYR A O 1
ATOM 1061 N N . PRO A 1 131 ? -1.750 -2.139 -10.684 1.00 97.00 131 PRO A N 1
ATOM 1062 C CA . PRO A 1 131 ? -2.067 -1.676 -12.031 1.00 97.00 131 PRO A CA 1
ATOM 1063 C C . PRO A 1 131 ? -2.879 -0.377 -12.059 1.00 97.00 131 PRO A C 1
ATOM 1065 O O . PRO A 1 131 ? -2.724 0.416 -12.988 1.00 97.00 131 PRO A O 1
ATOM 1068 N N . TYR A 1 132 ? -3.764 -0.143 -11.090 1.00 97.00 132 TYR A N 1
ATOM 1069 C CA . TYR A 1 132 ? -4.677 0.996 -11.106 1.00 97.00 132 TYR A CA 1
ATOM 1070 C C . TYR A 1 132 ? -3.998 2.284 -10.640 1.00 97.00 132 TYR A C 1
ATOM 1072 O O . TYR A 1 132 ? -4.225 3.328 -11.254 1.00 97.00 132 TYR A O 1
ATOM 1080 N N . ILE A 1 133 ? -3.104 2.221 -9.646 1.00 97.56 133 ILE A N 1
ATOM 1081 C CA . ILE A 1 133 ? -2.233 3.354 -9.299 1.00 97.56 133 ILE A CA 1
ATOM 1082 C C . ILE A 1 133 ? -1.345 3.726 -10.490 1.00 97.56 133 ILE A C 1
ATOM 1084 O O . ILE A 1 133 ? -1.242 4.910 -10.822 1.00 97.56 133 ILE A O 1
ATOM 1088 N N . LEU A 1 134 ? -0.743 2.737 -11.165 1.00 97.31 134 LEU A N 1
ATOM 1089 C CA . LEU A 1 134 ? 0.107 2.994 -12.329 1.00 97.31 134 LEU A CA 1
ATOM 1090 C C . LEU A 1 134 ? -0.679 3.649 -13.469 1.00 97.31 134 LEU A C 1
ATOM 1092 O O . LEU A 1 134 ? -0.279 4.700 -13.966 1.00 97.31 134 LEU A O 1
ATOM 1096 N N . LYS A 1 135 ? -1.831 3.074 -13.840 1.00 95.75 135 LYS A N 1
ATOM 1097 C CA . LYS A 1 135 ? -2.726 3.633 -14.866 1.00 95.75 135 LYS A CA 1
ATOM 1098 C C . LYS A 1 135 ? -3.140 5.063 -14.533 1.00 95.75 135 LYS A C 1
ATOM 1100 O O . LYS A 1 135 ? -3.107 5.930 -15.402 1.00 95.75 135 LYS A O 1
ATOM 1105 N N . HIS A 1 136 ? -3.506 5.326 -13.278 1.00 95.25 136 HIS A N 1
ATOM 1106 C CA . HIS A 1 136 ? -3.871 6.669 -12.838 1.00 95.25 136 HIS A CA 1
ATOM 1107 C C . HIS A 1 136 ? -2.704 7.656 -12.993 1.00 95.25 136 HIS A C 1
ATOM 1109 O O . HIS A 1 136 ? -2.898 8.765 -13.488 1.00 95.25 136 HIS A O 1
ATOM 1115 N N . TYR A 1 137 ? -1.486 7.256 -12.615 1.00 95.62 137 TYR A N 1
ATOM 1116 C CA . TYR A 1 137 ? -0.294 8.089 -12.772 1.00 95.62 137 TYR A CA 1
ATOM 1117 C C . TYR A 1 137 ? 0.052 8.368 -14.243 1.00 95.62 137 TYR A C 1
ATOM 1119 O O . TYR A 1 137 ? 0.403 9.504 -14.577 1.00 95.62 137 TYR A O 1
ATOM 1127 N N . LEU A 1 138 ? -0.071 7.353 -15.106 1.00 95.25 138 LEU A N 1
ATOM 1128 C CA . LEU A 1 138 ? 0.298 7.418 -16.523 1.00 95.25 138 LEU A CA 1
ATOM 1129 C C . LEU A 1 138 ? -0.749 8.078 -17.424 1.00 95.25 138 LEU A C 1
ATOM 1131 O O . LEU A 1 138 ? -0.404 8.536 -18.510 1.00 95.25 138 LEU A O 1
ATOM 1135 N N . LYS A 1 139 ? -1.997 8.219 -16.959 1.00 92.88 139 LYS A N 1
ATOM 1136 C CA . LYS A 1 139 ? -3.117 8.789 -17.730 1.00 92.88 139 LYS A CA 1
ATOM 1137 C C . LYS A 1 139 ? -2.810 10.140 -18.392 1.00 92.88 139 LYS A C 1
ATOM 1139 O O . LYS A 1 139 ? -3.368 10.446 -19.437 1.00 92.88 139 LYS A O 1
ATOM 1144 N N . ARG A 1 140 ? -1.944 10.954 -17.784 1.00 93.00 140 ARG A N 1
ATOM 1145 C CA . ARG A 1 140 ? -1.579 12.300 -18.265 1.00 93.00 140 ARG A CA 1
ATOM 1146 C C . ARG A 1 140 ? -0.417 12.344 -19.261 1.00 93.00 140 ARG A C 1
ATOM 1148 O O . ARG A 1 140 ? -0.095 13.428 -19.726 1.00 93.00 140 ARG A O 1
ATOM 1155 N N . TYR A 1 141 ? 0.247 11.219 -19.522 1.00 91.94 141 TYR A N 1
ATOM 1156 C CA . TYR A 1 141 ? 1.496 11.192 -20.288 1.00 91.94 141 TYR A CA 1
ATOM 1157 C C . TYR A 1 141 ? 1.353 10.598 -21.695 1.00 91.94 141 TYR A C 1
ATOM 1159 O O . TYR A 1 141 ? 2.335 10.594 -22.421 1.00 91.94 141 TYR A O 1
ATOM 1167 N N . SER A 1 142 ? 0.160 10.140 -22.097 1.00 90.00 142 SER A N 1
ATOM 1168 C CA . SER A 1 142 ? -0.103 9.571 -23.434 1.00 90.00 142 SER A CA 1
ATOM 1169 C C . SER A 1 142 ? 0.923 8.512 -23.876 1.00 90.00 142 SER A C 1
ATOM 1171 O O . SER A 1 142 ? 1.373 8.522 -25.014 1.00 90.00 142 SER A O 1
ATOM 1173 N N . ILE A 1 143 ? 1.300 7.608 -22.966 1.00 93.62 143 ILE A N 1
ATOM 1174 C CA . ILE A 1 143 ? 2.282 6.539 -23.215 1.00 93.62 143 ILE A CA 1
ATOM 1175 C C . ILE A 1 143 ? 1.574 5.220 -23.492 1.00 93.62 143 ILE A C 1
ATOM 1177 O O . ILE A 1 143 ? 0.645 4.857 -22.761 1.00 93.62 143 ILE A O 1
ATOM 1181 N N . SER A 1 144 ? 2.062 4.476 -24.484 1.00 94.44 144 SER A N 1
ATOM 1182 C CA . SER A 1 144 ? 1.644 3.103 -24.747 1.00 94.44 144 SER A CA 1
ATOM 1183 C C . SER A 1 144 ? 2.554 2.128 -24.003 1.00 94.44 144 SER A C 1
ATOM 1185 O O . SER A 1 144 ? 3.768 2.216 -24.092 1.00 94.44 144 SER A O 1
ATOM 1187 N N . TYR A 1 145 ? 1.999 1.187 -23.246 1.00 96.50 145 TYR A N 1
ATOM 1188 C CA . TYR A 1 145 ? 2.782 0.173 -22.534 1.00 96.50 145 TYR A CA 1
ATOM 1189 C C . TYR A 1 145 ? 1.952 -1.097 -22.345 1.00 96.50 145 TYR A C 1
ATOM 1191 O O . TYR A 1 145 ? 0.719 -1.055 -22.305 1.00 96.50 145 TYR A O 1
ATOM 1199 N N . ILE A 1 146 ? 2.624 -2.236 -22.198 1.00 97.69 146 ILE A N 1
ATOM 1200 C CA . ILE A 1 146 ? 1.986 -3.532 -21.957 1.00 97.69 146 ILE A CA 1
ATOM 1201 C C . ILE A 1 146 ? 2.020 -3.805 -20.457 1.00 97.69 146 ILE A C 1
ATOM 1203 O O . ILE A 1 146 ? 3.078 -3.806 -19.838 1.00 97.69 146 ILE A O 1
ATOM 1207 N N . LEU A 1 147 ? 0.861 -4.034 -19.846 1.00 97.00 147 LEU A N 1
ATOM 1208 C CA . LEU A 1 147 ? 0.749 -4.229 -18.403 1.00 97.00 147 LEU A CA 1
ATOM 1209 C C . LEU A 1 147 ? 0.563 -5.706 -18.051 1.00 97.00 147 LEU A C 1
ATOM 1211 O O . LEU A 1 147 ? -0.448 -6.300 -18.421 1.00 97.00 147 LEU A O 1
ATOM 1215 N N . TYR A 1 148 ? 1.471 -6.253 -17.246 1.00 96.81 148 TYR A N 1
ATOM 1216 C CA . TYR A 1 148 ? 1.343 -7.580 -16.649 1.00 96.81 148 TYR A CA 1
ATOM 1217 C C . TYR A 1 148 ? 0.963 -7.462 -15.174 1.00 96.81 148 TYR A C 1
ATOM 1219 O O . TYR A 1 148 ? 1.732 -6.972 -14.346 1.00 96.81 148 TYR A O 1
ATOM 1227 N N . TYR A 1 149 ? -0.248 -7.907 -14.841 1.00 96.31 149 TYR A N 1
ATOM 1228 C CA . TYR A 1 149 ? -0.690 -7.981 -13.453 1.00 96.31 149 TYR A CA 1
ATOM 1229 C C . TYR A 1 149 ? -0.173 -9.258 -12.793 1.00 96.31 149 TYR A C 1
ATOM 1231 O O . TYR A 1 149 ? -0.403 -10.350 -13.310 1.00 96.31 149 TYR A O 1
ATOM 1239 N N . ILE A 1 150 ? 0.492 -9.120 -11.645 1.00 92.56 150 ILE A N 1
ATOM 1240 C CA . ILE A 1 150 ? 1.080 -10.247 -10.914 1.00 92.56 150 ILE A CA 1
ATOM 1241 C C . ILE A 1 150 ? 0.779 -10.109 -9.426 1.00 92.56 150 ILE A C 1
ATOM 1243 O O . ILE A 1 150 ? 0.961 -9.049 -8.827 1.00 92.56 150 ILE A O 1
ATOM 1247 N N . THR A 1 151 ? 0.326 -11.199 -8.811 1.00 83.88 151 THR A N 1
ATOM 1248 C CA . THR A 1 151 ? 0.046 -11.269 -7.376 1.00 83.88 151 THR A CA 1
ATOM 1249 C C . THR A 1 151 ? 1.275 -11.771 -6.618 1.00 83.88 151 THR A C 1
ATOM 1251 O O . THR A 1 151 ? 1.403 -12.967 -6.357 1.00 83.88 151 THR A O 1
ATOM 1254 N N . GLY A 1 152 ? 2.161 -10.844 -6.248 1.00 80.38 152 GLY A N 1
ATOM 1255 C CA . GLY A 1 152 ? 3.382 -11.124 -5.483 1.00 80.38 152 GLY A CA 1
ATOM 1256 C C . GLY A 1 152 ? 4.595 -11.478 -6.348 1.00 80.38 152 GLY A C 1
ATOM 1257 O O . GLY A 1 152 ? 4.451 -11.811 -7.518 1.00 80.38 152 GLY A O 1
ATOM 1258 N N . SER A 1 153 ? 5.792 -11.378 -5.758 1.00 84.38 153 SER A N 1
ATOM 1259 C CA . SER A 1 153 ? 7.076 -11.661 -6.424 1.00 84.38 153 SER A CA 1
ATOM 1260 C C . SER A 1 153 ? 7.228 -10.947 -7.771 1.00 84.38 153 SER A C 1
ATOM 1262 O O . SER A 1 153 ? 7.611 -11.551 -8.771 1.00 84.38 153 SER A O 1
ATOM 1264 N N . VAL A 1 154 ? 6.901 -9.652 -7.809 1.00 91.00 154 VAL A N 1
ATOM 1265 C CA . VAL A 1 154 ? 6.924 -8.853 -9.044 1.00 91.00 154 VAL A CA 1
ATOM 1266 C C . VAL A 1 154 ? 8.338 -8.803 -9.630 1.00 91.00 154 VAL A C 1
ATOM 1268 O O . VAL A 1 154 ? 8.501 -8.831 -10.844 1.00 91.00 154 VAL A O 1
ATOM 1271 N N . GLU A 1 155 ? 9.366 -8.823 -8.783 1.00 89.19 155 GLU A N 1
ATOM 1272 C CA . GLU A 1 155 ? 10.773 -8.891 -9.179 1.00 89.19 155 GLU A CA 1
ATOM 1273 C C . GLU A 1 155 ? 11.113 -10.120 -10.043 1.00 89.19 155 GLU A C 1
ATOM 1275 O O . GLU A 1 155 ? 11.984 -10.039 -10.908 1.00 89.19 155 GLU A O 1
ATOM 1280 N N . VAL A 1 156 ? 10.381 -11.230 -9.882 1.00 89.62 156 VAL A N 1
ATOM 1281 C CA . VAL A 1 156 ? 10.571 -12.459 -10.672 1.00 89.62 156 VAL A CA 1
ATOM 1282 C C . VAL A 1 156 ? 10.083 -12.284 -12.111 1.00 89.62 156 VAL A C 1
ATOM 1284 O O . VAL A 1 156 ? 10.573 -12.937 -13.029 1.00 89.62 156 VAL A O 1
ATOM 1287 N N . ALA A 1 157 ? 9.140 -11.374 -12.349 1.00 93.69 157 ALA A N 1
ATOM 1288 C CA . ALA A 1 157 ? 8.649 -11.083 -13.693 1.00 93.69 157 ALA A CA 1
ATOM 1289 C C . ALA A 1 157 ? 9.744 -10.510 -14.596 1.00 93.69 157 ALA A C 1
ATOM 1291 O O . ALA A 1 157 ? 9.801 -10.822 -15.782 1.00 93.69 157 ALA A O 1
ATOM 1292 N N . TYR A 1 158 ? 10.641 -9.708 -14.020 1.00 93.81 158 TYR A N 1
ATOM 1293 C CA . TYR A 1 158 ? 11.801 -9.208 -14.740 1.00 93.81 158 TYR A CA 1
ATOM 1294 C C . TYR A 1 158 ? 12.812 -10.328 -15.007 1.00 93.81 158 TYR A C 1
ATOM 1296 O O . TYR A 1 158 ? 13.160 -10.576 -16.157 1.00 93.81 158 TYR A O 1
ATOM 1304 N N . SER A 1 159 ? 13.226 -11.069 -13.974 1.00 91.38 159 SER A N 1
ATOM 1305 C CA . SER A 1 159 ? 14.246 -12.117 -14.133 1.00 91.38 159 SER A CA 1
ATOM 1306 C C . SER A 1 159 ? 13.803 -13.298 -15.006 1.00 91.38 159 SER A C 1
ATOM 1308 O O . SER A 1 159 ? 14.647 -13.979 -15.579 1.00 91.38 159 SER A O 1
ATOM 1310 N N . SER A 1 160 ? 12.494 -13.519 -15.161 1.00 92.50 160 SER A N 1
ATOM 1311 C CA . SER A 1 160 ? 11.919 -14.512 -16.083 1.00 92.50 160 SER A CA 1
ATOM 1312 C C . SER A 1 160 ? 11.718 -14.009 -17.519 1.00 92.50 160 SER A C 1
ATOM 1314 O O . SER A 1 160 ? 11.303 -14.786 -18.377 1.00 92.50 160 SER A O 1
ATOM 1316 N N . GLY A 1 161 ? 11.977 -12.726 -17.798 1.00 93.19 161 GLY A N 1
ATOM 1317 C CA . GLY A 1 161 ? 11.756 -12.115 -19.114 1.00 93.19 161 GLY A CA 1
ATOM 1318 C C . GLY A 1 161 ? 10.288 -11.808 -19.444 1.00 93.19 161 GLY A C 1
ATOM 1319 O O . GLY A 1 161 ? 9.971 -11.467 -20.584 1.00 93.19 161 GLY A O 1
ATOM 1320 N N . LEU A 1 162 ? 9.375 -11.908 -18.470 1.00 94.69 162 LEU A N 1
ATOM 1321 C CA . LEU A 1 162 ? 7.962 -11.556 -18.648 1.00 94.69 162 LEU A CA 1
ATOM 1322 C C . LEU A 1 162 ? 7.762 -10.040 -18.813 1.00 94.69 162 LEU A C 1
ATOM 1324 O O . LEU A 1 162 ? 6.861 -9.605 -19.532 1.00 94.69 162 LEU A O 1
ATOM 1328 N N . SER A 1 163 ? 8.592 -9.235 -18.152 1.00 97.31 163 SER A N 1
ATOM 1329 C CA . SER A 1 163 ? 8.528 -7.772 -18.189 1.00 97.31 163 SER A CA 1
ATOM 1330 C C . SER A 1 163 ? 9.897 -7.137 -18.381 1.00 97.31 163 SER A C 1
ATOM 1332 O O . SER A 1 163 ? 10.878 -7.644 -17.848 1.00 97.31 163 SER A O 1
ATOM 1334 N N . ASP A 1 164 ? 9.934 -5.977 -19.031 1.00 97.38 164 ASP A N 1
ATOM 1335 C CA . ASP A 1 164 ? 11.158 -5.188 -19.218 1.00 97.38 164 ASP A CA 1
ATOM 1336 C C . ASP A 1 164 ? 11.479 -4.355 -17.970 1.00 97.38 164 ASP A C 1
ATOM 1338 O O . ASP A 1 164 ? 12.639 -4.123 -17.639 1.00 97.38 164 ASP A O 1
ATOM 1342 N N . ILE A 1 165 ? 10.437 -3.896 -17.271 1.00 97.62 165 ILE A N 1
ATOM 1343 C CA . ILE A 1 165 ? 10.530 -3.105 -16.041 1.00 97.62 165 ILE A CA 1
ATOM 1344 C C . ILE A 1 165 ? 9.445 -3.528 -15.051 1.00 97.62 165 ILE A C 1
ATOM 1346 O O . ILE A 1 165 ? 8.446 -4.156 -15.420 1.00 97.62 165 ILE A O 1
ATOM 1350 N N . ILE A 1 166 ? 9.594 -3.124 -13.790 1.00 97.94 166 ILE A N 1
ATOM 1351 C CA . ILE A 1 166 ? 8.576 -3.375 -12.765 1.00 97.94 166 ILE A CA 1
ATOM 1352 C C . ILE A 1 166 ? 8.089 -2.085 -12.115 1.00 97.94 166 ILE A C 1
ATOM 1354 O O . ILE A 1 166 ? 8.811 -1.093 -12.016 1.00 97.94 166 ILE A O 1
ATOM 1358 N N . PHE A 1 167 ? 6.851 -2.116 -11.635 1.00 97.94 167 PHE A N 1
ATOM 1359 C CA . PHE A 1 167 ? 6.283 -1.093 -10.769 1.00 97.94 167 PHE A CA 1
ATOM 1360 C C . PHE A 1 167 ? 5.850 -1.745 -9.456 1.00 97.94 167 PHE A C 1
ATOM 1362 O O . PHE A 1 167 ? 4.838 -2.443 -9.424 1.00 97.94 167 PHE A O 1
ATOM 1369 N N . ASP A 1 168 ? 6.610 -1.563 -8.376 1.00 96.12 168 ASP A N 1
ATOM 1370 C CA . ASP A 1 168 ? 6.334 -2.279 -7.123 1.00 96.12 168 ASP A CA 1
ATOM 1371 C C . ASP A 1 168 ? 6.758 -1.517 -5.856 1.00 96.12 168 ASP A C 1
ATOM 1373 O O . ASP A 1 168 ? 7.298 -0.407 -5.905 1.00 96.12 168 ASP A O 1
ATOM 1377 N N . VAL A 1 169 ? 6.446 -2.101 -4.695 1.00 94.56 169 VAL A N 1
ATOM 1378 C CA . VAL A 1 169 ? 6.702 -1.544 -3.367 1.00 94.56 169 VAL A CA 1
ATOM 1379 C C . VAL A 1 169 ? 8.188 -1.592 -3.016 1.00 94.56 169 VAL A C 1
ATOM 1381 O O . VAL A 1 169 ? 8.770 -2.639 -2.739 1.00 94.56 169 VAL A O 1
ATOM 1384 N N . VAL A 1 170 ? 8.780 -0.415 -2.854 1.00 95.12 170 VAL A N 1
ATOM 1385 C CA . VAL A 1 170 ? 10.157 -0.213 -2.413 1.00 95.12 170 VAL A CA 1
ATOM 1386 C C . VAL A 1 170 ? 10.189 0.294 -0.967 1.00 95.12 170 VAL A C 1
ATOM 1388 O O . VAL A 1 170 ? 9.429 1.174 -0.553 1.00 95.12 170 VAL A O 1
ATOM 1391 N N . SER A 1 171 ? 11.097 -0.269 -0.165 1.00 91.69 171 SER A N 1
ATOM 1392 C CA . SER A 1 171 ? 11.412 0.224 1.185 1.00 91.69 171 SER A CA 1
ATOM 1393 C C . SER A 1 171 ? 12.889 0.591 1.291 1.00 91.69 171 SER A C 1
ATOM 1395 O O . SER A 1 171 ? 13.217 1.768 1.179 1.00 91.69 171 SER A O 1
ATOM 1397 N N . THR A 1 172 ? 13.783 -0.388 1.424 1.00 91.81 172 THR A N 1
ATOM 1398 C CA . THR A 1 172 ? 15.238 -0.154 1.406 1.00 91.81 172 THR A CA 1
ATOM 1399 C C . THR A 1 172 ? 15.824 -0.154 -0.006 1.00 91.81 172 THR A C 1
ATOM 1401 O O . THR A 1 172 ? 16.876 0.429 -0.210 1.00 91.81 172 THR A O 1
ATOM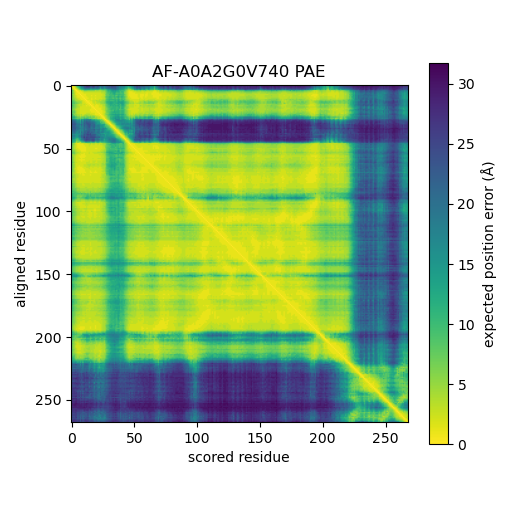 1404 N N . GLY A 1 173 ? 15.157 -0.796 -0.974 1.00 92.62 173 GLY A N 1
ATOM 1405 C CA . GLY A 1 173 ? 15.678 -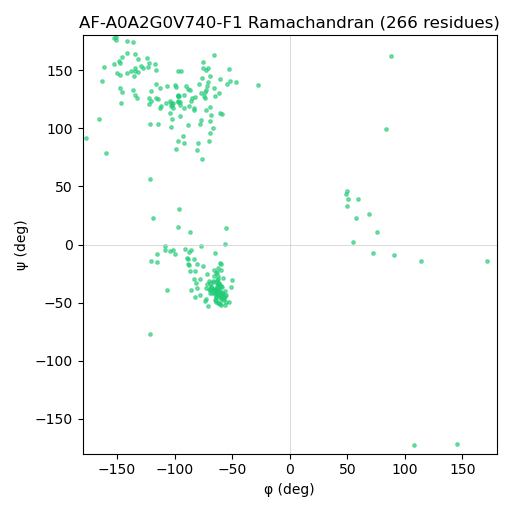0.995 -2.336 1.00 92.62 173 GLY A CA 1
ATOM 1406 C C . GLY A 1 173 ? 16.468 -2.294 -2.525 1.00 92.62 173 GLY A C 1
ATOM 1407 O O . GLY A 1 173 ? 16.731 -2.677 -3.657 1.00 92.62 173 GLY A O 1
ATOM 1408 N N . SER A 1 174 ? 16.768 -3.025 -1.447 1.00 92.94 174 SER A N 1
ATOM 1409 C CA . SER A 1 174 ? 17.593 -4.243 -1.489 1.00 92.94 174 SER A CA 1
ATOM 1410 C C . SER A 1 174 ? 17.055 -5.312 -2.448 1.00 92.94 174 SER A C 1
ATOM 1412 O O . SER A 1 174 ? 17.828 -5.922 -3.174 1.00 92.94 174 SER A O 1
ATOM 1414 N N . THR A 1 175 ? 15.732 -5.507 -2.494 1.00 91.75 175 THR A N 1
ATOM 1415 C CA . THR A 1 175 ? 15.097 -6.472 -3.409 1.00 91.75 175 THR A CA 1
ATOM 1416 C C . THR A 1 175 ? 15.306 -6.102 -4.875 1.00 91.75 175 THR A C 1
ATOM 1418 O O . THR A 1 175 ? 15.565 -6.987 -5.678 1.00 91.75 175 THR A O 1
ATOM 1421 N N . LEU A 1 176 ? 15.241 -4.812 -5.226 1.00 94.75 176 LEU A N 1
ATOM 1422 C CA . LEU A 1 176 ? 15.509 -4.365 -6.596 1.00 94.75 176 LEU A CA 1
ATOM 1423 C C . LEU A 1 176 ? 16.960 -4.660 -6.970 1.00 94.75 176 LEU A C 1
ATOM 1425 O O . LEU A 1 176 ? 17.218 -5.307 -7.979 1.00 94.75 176 LEU A O 1
ATOM 1429 N N . PHE A 1 177 ? 17.885 -4.259 -6.096 1.00 93.75 177 PHE A N 1
ATOM 1430 C CA . PHE A 1 177 ? 19.318 -4.396 -6.329 1.00 93.75 177 PHE A CA 1
ATOM 1431 C C . PHE A 1 177 ? 19.737 -5.849 -6.591 1.00 93.75 177 PHE A C 1
ATOM 1433 O O . PHE A 1 177 ? 20.436 -6.120 -7.562 1.00 93.75 177 PHE A O 1
ATOM 1440 N N . VAL A 1 178 ? 19.257 -6.795 -5.776 1.00 94.06 178 VAL A N 1
ATOM 1441 C CA . VAL A 1 178 ? 19.564 -8.231 -5.940 1.00 94.06 178 VAL A CA 1
ATOM 1442 C C . VAL A 1 178 ? 19.018 -8.798 -7.258 1.00 94.06 178 VAL A C 1
ATOM 1444 O O . VAL A 1 178 ? 19.566 -9.765 -7.773 1.00 94.06 178 VAL A O 1
ATOM 1447 N N . ASN A 1 179 ? 17.981 -8.185 -7.833 1.00 94.00 179 ASN A N 1
ATOM 1448 C CA . ASN A 1 179 ? 17.407 -8.583 -9.121 1.00 94.00 179 ASN A CA 1
ATOM 1449 C C . ASN A 1 179 ? 17.941 -7.752 -10.299 1.00 94.00 179 ASN A C 1
ATOM 1451 O O . ASN A 1 179 ? 17.348 -7.763 -11.373 1.00 94.00 179 ASN A O 1
ATOM 1455 N N . GLY A 1 180 ? 19.042 -7.015 -10.115 1.00 95.31 180 GLY A N 1
ATOM 1456 C CA . GLY A 1 180 ? 19.641 -6.216 -11.183 1.00 95.31 180 GLY A CA 1
ATOM 1457 C C . GLY A 1 180 ? 18.793 -5.013 -11.601 1.00 95.31 180 GLY A C 1
ATOM 1458 O O . GLY A 1 180 ? 18.888 -4.562 -12.740 1.00 95.31 180 GLY A O 1
ATOM 1459 N N . LEU A 1 181 ? 17.962 -4.499 -10.692 1.00 97.06 181 LEU A N 1
ATOM 1460 C CA . LEU A 1 181 ? 17.094 -3.347 -10.911 1.00 97.06 181 LEU A CA 1
ATOM 1461 C C . LEU A 1 181 ? 17.492 -2.186 -9.994 1.00 97.06 181 LEU A C 1
ATOM 1463 O O . LEU A 1 181 ? 17.927 -2.383 -8.857 1.00 97.06 181 LEU A O 1
ATOM 1467 N N . TYR A 1 182 ? 17.261 -0.958 -10.448 1.00 96.56 182 TYR A N 1
ATOM 1468 C CA . TYR A 1 182 ? 17.359 0.243 -9.622 1.00 96.56 182 TYR A CA 1
ATOM 1469 C C . TYR A 1 182 ? 16.044 1.016 -9.614 1.00 96.56 182 TYR A C 1
ATOM 1471 O O . TYR A 1 182 ? 15.219 0.907 -10.518 1.00 96.56 182 TYR A O 1
ATOM 1479 N N . GLU A 1 183 ? 15.839 1.813 -8.570 1.00 97.50 183 GLU A N 1
ATOM 1480 C CA . GLU A 1 183 ? 14.665 2.668 -8.451 1.00 97.50 183 GLU A CA 1
ATOM 1481 C C . GLU A 1 183 ? 14.815 3.921 -9.325 1.00 97.50 183 GLU A C 1
ATOM 1483 O O . GLU A 1 183 ? 15.517 4.860 -8.955 1.00 97.50 183 GLU A O 1
ATOM 1488 N N . ALA A 1 184 ? 14.132 3.947 -10.469 1.00 97.62 184 ALA A N 1
ATOM 1489 C CA . ALA A 1 184 ? 14.205 5.046 -11.429 1.00 97.62 184 ALA A CA 1
ATOM 1490 C C . ALA A 1 184 ? 13.286 6.215 -11.055 1.00 97.62 184 ALA A C 1
ATOM 1492 O O . ALA A 1 184 ? 13.679 7.382 -11.094 1.00 97.62 184 ALA A O 1
ATOM 1493 N N . LYS A 1 185 ? 12.037 5.916 -10.674 1.00 97.69 185 LYS A N 1
ATOM 1494 C CA . LYS A 1 185 ? 11.044 6.953 -10.375 1.00 97.69 185 LYS A CA 1
ATOM 1495 C C . LYS A 1 185 ? 10.079 6.539 -9.280 1.00 97.69 185 LYS A C 1
ATOM 1497 O O . LYS A 1 185 ? 9.301 5.604 -9.441 1.00 97.69 185 LYS A O 1
ATOM 1502 N N . ILE A 1 186 ? 10.042 7.334 -8.214 1.00 98.19 186 ILE A N 1
ATOM 1503 C CA . ILE A 1 186 ? 8.993 7.250 -7.198 1.00 98.19 186 ILE A CA 1
ATOM 1504 C C . ILE A 1 186 ? 7.695 7.831 -7.761 1.00 98.19 186 ILE A C 1
ATOM 1506 O O . ILE A 1 186 ? 7.662 8.978 -8.220 1.00 98.19 186 ILE A O 1
ATOM 1510 N N . VAL A 1 187 ? 6.623 7.045 -7.692 1.00 97.56 187 VAL A N 1
ATOM 1511 C CA . VAL A 1 187 ? 5.287 7.415 -8.182 1.00 97.56 187 VAL A CA 1
ATOM 1512 C C . VAL A 1 187 ? 4.341 7.721 -7.028 1.00 97.56 187 VAL A C 1
ATOM 1514 O O . VAL A 1 187 ? 3.541 8.652 -7.114 1.00 97.56 187 VAL A O 1
ATOM 1517 N N . TYR A 1 188 ? 4.417 6.947 -5.942 1.00 97.81 188 TYR A N 1
ATOM 1518 C CA . TYR A 1 188 ? 3.453 7.041 -4.851 1.00 97.81 188 TYR A CA 1
ATOM 1519 C C . TYR A 1 188 ? 4.089 6.743 -3.491 1.00 97.81 188 TYR A C 1
ATOM 1521 O O . TYR A 1 188 ? 4.796 5.753 -3.342 1.00 97.81 188 TYR A O 1
ATOM 1529 N N . TYR A 1 189 ? 3.796 7.553 -2.472 1.00 97.38 189 TYR A N 1
ATOM 1530 C CA . TYR A 1 189 ? 4.219 7.296 -1.091 1.00 97.38 189 TYR A CA 1
ATOM 1531 C C . TYR A 1 189 ? 3.090 6.668 -0.281 1.00 97.38 189 TYR A C 1
ATOM 1533 O O . TYR A 1 189 ? 1.953 7.140 -0.306 1.00 97.38 189 TYR A O 1
ATOM 1541 N N . SER A 1 190 ? 3.416 5.636 0.494 1.00 96.75 190 SER A N 1
ATOM 1542 C CA . SER A 1 190 ? 2.453 4.907 1.310 1.00 96.75 190 SER A CA 1
ATOM 1543 C C . SER A 1 190 ? 2.945 4.711 2.738 1.00 96.75 190 SER A C 1
ATOM 1545 O O . SER A 1 190 ? 4.130 4.536 3.010 1.00 96.75 190 SER A O 1
ATOM 1547 N N . HIS A 1 191 ? 1.998 4.689 3.666 1.00 95.56 191 HIS A N 1
ATOM 1548 C CA . HIS A 1 191 ? 2.185 4.248 5.042 1.00 95.56 191 HIS A CA 1
ATOM 1549 C C . HIS A 1 191 ? 0.863 3.684 5.566 1.00 95.56 191 HIS A C 1
ATOM 1551 O O . HIS A 1 191 ? -0.141 3.658 4.857 1.00 95.56 191 HIS A O 1
ATOM 1557 N N . ALA A 1 192 ? 0.858 3.207 6.805 1.00 95.56 192 ALA A N 1
ATOM 1558 C CA . ALA A 1 192 ? -0.291 2.555 7.415 1.00 95.56 192 ALA A CA 1
ATOM 1559 C C . ALA A 1 192 ? -1.445 3.525 7.739 1.00 95.56 192 ALA A C 1
ATOM 1561 O O . ALA A 1 192 ? -1.234 4.618 8.278 1.00 95.56 192 ALA A O 1
ATOM 1562 N N . TYR A 1 193 ? -2.675 3.075 7.507 1.00 95.19 193 TYR A N 1
ATOM 1563 C CA . TYR A 1 193 ? -3.921 3.768 7.818 1.00 95.19 193 TYR A CA 1
ATOM 1564 C C . TYR A 1 193 ? -4.923 2.833 8.487 1.00 9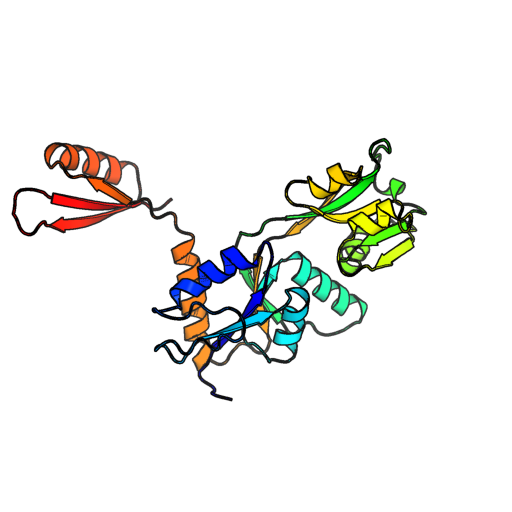5.19 193 TYR A C 1
ATOM 1566 O O . TYR A 1 193 ? -4.926 1.626 8.261 1.00 95.19 193 TYR A O 1
ATOM 1574 N N . LEU A 1 194 ? -5.788 3.426 9.307 1.00 94.94 194 LEU A N 1
ATOM 1575 C CA . LEU A 1 194 ? -6.979 2.783 9.842 1.00 94.94 194 LEU A CA 1
ATOM 1576 C C . LEU A 1 194 ? -8.175 3.180 8.974 1.00 94.94 194 LEU A C 1
ATOM 1578 O O . LEU A 1 194 ? -8.410 4.376 8.766 1.00 94.94 194 LEU A O 1
ATOM 1582 N N . ILE A 1 195 ? -8.927 2.189 8.506 1.00 94.75 195 ILE A N 1
ATOM 1583 C CA . ILE A 1 195 ? -10.082 2.362 7.619 1.00 94.75 195 ILE A CA 1
ATOM 1584 C C . ILE A 1 195 ? -11.354 1.743 8.211 1.00 94.75 195 ILE A C 1
ATOM 1586 O O . ILE A 1 195 ? -11.283 0.907 9.116 1.00 94.75 195 ILE A O 1
ATOM 1590 N N . GLN A 1 196 ? -12.510 2.186 7.712 1.00 92.31 196 GLN A N 1
ATOM 1591 C CA . GLN A 1 196 ? -13.843 1.837 8.215 1.00 92.31 196 GLN A CA 1
ATOM 1592 C C . GLN A 1 196 ? -14.898 1.865 7.092 1.00 92.31 196 GLN A C 1
ATOM 1594 O O . GLN A 1 196 ? -14.804 2.705 6.201 1.00 92.31 196 GLN A O 1
ATOM 1599 N N . CYS A 1 197 ? -15.923 1.004 7.165 1.00 86.06 197 CYS A N 1
ATOM 1600 C CA . CYS A 1 197 ? -17.066 0.979 6.232 1.00 86.06 197 CYS A CA 1
ATOM 1601 C C . CYS A 1 197 ? -18.083 2.117 6.475 1.00 86.06 197 CYS A C 1
ATOM 1603 O O . CYS A 1 197 ? -18.215 2.613 7.597 1.00 86.06 197 CYS A O 1
ATOM 1605 N N . LEU A 1 198 ? -18.855 2.468 5.439 1.00 74.75 198 LEU A N 1
ATOM 1606 C CA . LEU A 1 198 ? -20.101 3.240 5.516 1.00 74.75 198 LEU A CA 1
ATOM 1607 C C . LEU A 1 198 ? -21.346 2.315 5.577 1.00 74.75 198 LEU A C 1
ATOM 1609 O O . LEU A 1 198 ? -21.329 1.229 4.993 1.00 74.75 198 LEU A O 1
ATOM 1613 N N . PRO A 1 199 ? -22.446 2.720 6.247 1.00 74.62 199 PRO A N 1
ATOM 1614 C CA . PRO A 1 199 ? -22.557 3.901 7.099 1.00 74.62 199 PRO A CA 1
ATOM 1615 C C . PRO A 1 199 ? -21.671 3.770 8.340 1.00 74.62 199 PRO A C 1
ATOM 1617 O O . PRO A 1 199 ? -21.194 2.685 8.679 1.00 74.62 199 PRO A O 1
ATOM 1620 N N . LYS A 1 200 ? -21.425 4.905 8.999 1.00 70.94 200 LYS A N 1
ATOM 1621 C CA . LYS A 1 200 ? -20.592 4.960 10.198 1.00 70.94 200 LYS A CA 1
ATOM 1622 C C . LYS A 1 200 ? -21.074 3.924 11.220 1.00 70.94 200 LYS A C 1
ATOM 1624 O O . LYS A 1 200 ? -22.269 3.702 11.396 1.00 70.94 200 LYS A O 1
ATOM 1629 N N . ILE A 1 201 ? -20.105 3.301 11.882 1.00 78.94 201 ILE A N 1
ATOM 1630 C CA . ILE A 1 201 ? -20.302 2.337 12.965 1.00 78.94 201 ILE A CA 1
ATOM 1631 C C . ILE A 1 201 ? -21.325 2.897 13.968 1.00 78.94 201 ILE A C 1
ATOM 1633 O O . ILE A 1 201 ? -21.280 4.086 14.293 1.00 78.94 201 ILE A O 1
ATOM 1637 N N . SER A 1 202 ? -22.216 2.032 14.462 1.00 78.94 202 SER A N 1
ATOM 1638 C CA . SER A 1 202 ? -23.268 2.399 15.415 1.00 78.94 202 SER A CA 1
ATOM 1639 C C . SER A 1 202 ? -22.717 3.123 16.649 1.00 78.94 202 SER A C 1
ATOM 1641 O O . SER A 1 202 ? -21.589 2.871 17.088 1.00 78.94 202 SER A O 1
ATOM 1643 N N . ASN A 1 203 ? -23.535 3.992 17.254 1.00 76.25 203 ASN A N 1
ATOM 1644 C CA . ASN A 1 203 ? -23.141 4.804 18.414 1.00 76.25 203 ASN A CA 1
ATOM 1645 C C . ASN A 1 203 ? -22.525 3.966 19.551 1.00 76.25 203 ASN A C 1
ATOM 1647 O O . ASN A 1 203 ? -21.522 4.370 20.137 1.00 76.25 203 ASN A O 1
ATOM 1651 N N . ASN A 1 204 ? -23.033 2.751 19.783 1.00 75.44 204 ASN A N 1
ATOM 1652 C CA . ASN A 1 204 ? -22.525 1.836 20.813 1.00 75.44 204 ASN A CA 1
ATOM 1653 C C . ASN A 1 204 ? -21.058 1.432 20.589 1.00 75.44 204 ASN A C 1
ATOM 1655 O O . ASN A 1 204 ? -20.276 1.337 21.533 1.00 75.44 204 ASN A O 1
ATOM 1659 N N . LYS A 1 205 ? -20.654 1.221 19.333 1.00 79.00 205 LYS A N 1
ATOM 1660 C CA . LYS A 1 205 ? -19.279 0.850 18.977 1.00 79.00 205 LYS A CA 1
ATOM 1661 C C . LYS A 1 205 ? -18.378 2.075 18.774 1.00 79.00 205 LYS A C 1
ATOM 1663 O O . LYS A 1 205 ? -17.156 1.944 18.850 1.00 79.00 205 LYS A O 1
ATOM 1668 N N . LEU A 1 206 ? -18.937 3.271 18.572 1.00 83.25 206 LEU A N 1
ATOM 1669 C CA . LEU A 1 206 ? -18.167 4.505 18.370 1.00 83.25 206 LEU A CA 1
ATOM 1670 C C . LEU A 1 206 ? -17.244 4.822 19.559 1.00 83.25 206 LEU A C 1
ATOM 1672 O O . LEU A 1 206 ? -16.105 5.245 19.359 1.00 83.25 206 LEU A O 1
ATOM 1676 N N . LEU A 1 207 ? -17.688 4.543 20.789 1.00 80.94 207 LEU A N 1
ATOM 1677 C CA . LEU A 1 207 ? -16.860 4.676 21.994 1.00 80.94 207 LEU A CA 1
ATOM 1678 C C . LEU A 1 207 ? -15.618 3.776 21.945 1.00 80.94 207 LEU A C 1
ATOM 1680 O O . LEU A 1 207 ? -14.527 4.202 22.327 1.00 80.94 207 LEU A O 1
ATOM 1684 N N . LEU A 1 208 ? -15.757 2.549 21.438 1.00 80.38 208 LEU A N 1
ATOM 1685 C CA . LEU A 1 208 ? -14.646 1.606 21.288 1.00 80.38 208 LEU A CA 1
ATOM 1686 C C . LEU A 1 208 ? -13.669 2.071 20.210 1.00 80.38 208 LEU A C 1
ATOM 1688 O O . LEU A 1 208 ? -12.461 2.036 20.429 1.00 80.38 208 LEU A O 1
ATOM 1692 N N . VAL A 1 209 ? -14.186 2.578 19.087 1.00 84.38 209 VAL A N 1
ATOM 1693 C CA . VAL A 1 209 ? -13.369 3.177 18.022 1.00 84.38 209 VAL A CA 1
ATOM 1694 C C . VAL A 1 209 ? -12.575 4.370 18.559 1.00 84.38 209 VAL A C 1
ATOM 1696 O O . VAL A 1 209 ? -11.376 4.473 18.310 1.00 84.38 209 VAL A O 1
ATOM 1699 N N . ASN A 1 210 ? -13.206 5.256 19.333 1.00 84.00 210 ASN A N 1
ATOM 1700 C CA . ASN A 1 210 ? -12.533 6.418 19.915 1.00 84.00 210 ASN A CA 1
ATOM 1701 C C . ASN A 1 210 ? -11.473 6.010 20.944 1.00 84.00 210 ASN A C 1
ATOM 1703 O O . ASN A 1 210 ? -10.358 6.528 20.909 1.00 84.00 210 ASN A O 1
ATOM 1707 N N . ARG A 1 211 ? -11.765 5.024 21.804 1.00 79.50 211 ARG A N 1
ATOM 1708 C CA . ARG A 1 211 ? -10.763 4.437 22.709 1.00 79.50 211 ARG A CA 1
ATOM 1709 C C . ARG A 1 211 ? -9.577 3.860 21.933 1.00 79.50 211 ARG A C 1
ATOM 1711 O O . ARG A 1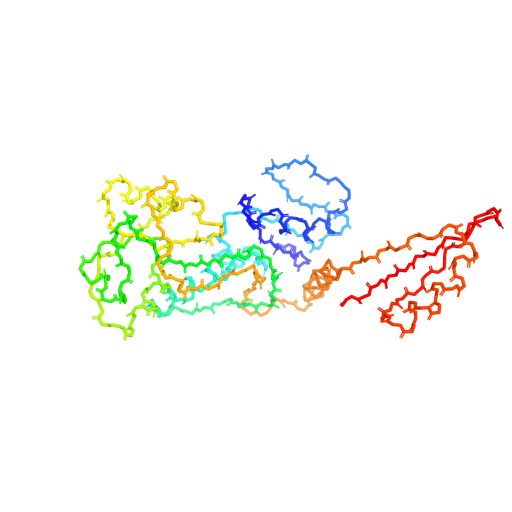 211 ? -8.440 4.097 22.330 1.00 79.50 211 ARG A O 1
ATOM 1718 N N . PHE A 1 212 ? -9.835 3.178 20.816 1.00 80.94 212 PHE A N 1
ATOM 1719 C CA . PHE A 1 212 ? -8.804 2.621 19.937 1.00 80.94 212 PHE A CA 1
ATOM 1720 C C . PHE A 1 212 ? -7.931 3.701 19.298 1.00 80.94 212 PHE A C 1
ATOM 1722 O O . PHE A 1 212 ? -6.706 3.622 19.327 1.00 80.94 212 PHE A O 1
ATOM 1729 N N . LYS A 1 213 ? -8.536 4.772 18.779 1.00 83.25 213 LYS A N 1
ATOM 1730 C CA . LYS A 1 213 ? -7.776 5.916 18.254 1.00 83.25 213 LYS A CA 1
ATOM 1731 C C . LYS A 1 213 ? -6.926 6.584 19.338 1.00 83.25 213 LYS A C 1
ATOM 1733 O O . LYS A 1 213 ? -5.766 6.909 19.087 1.00 83.25 213 LYS A O 1
ATOM 1738 N N . ASN A 1 214 ? -7.473 6.747 20.543 1.00 78.69 214 ASN A N 1
ATOM 1739 C CA . ASN A 1 214 ? -6.760 7.354 21.666 1.00 78.69 214 ASN A CA 1
ATOM 1740 C C . ASN A 1 214 ? -5.590 6.488 22.148 1.00 78.69 214 ASN A C 1
ATOM 1742 O O . ASN A 1 214 ? -4.526 7.027 22.451 1.00 78.69 214 ASN A O 1
ATOM 1746 N N . SER A 1 215 ? -5.735 5.158 22.179 1.00 74.56 215 SER A N 1
ATOM 1747 C CA . SER A 1 215 ? -4.625 4.270 22.540 1.00 74.56 215 SER A CA 1
ATOM 1748 C C . SER A 1 215 ? -3.485 4.365 21.523 1.00 74.56 215 SER A C 1
ATOM 1750 O O . SER A 1 215 ? -2.330 4.515 21.918 1.00 74.56 215 SER A O 1
ATOM 1752 N N . ILE A 1 216 ? -3.799 4.408 20.223 1.00 77.44 216 ILE A N 1
ATOM 1753 C CA . ILE A 1 216 ? -2.808 4.628 19.162 1.00 77.44 216 ILE A CA 1
ATOM 1754 C C . ILE A 1 216 ? -2.091 5.969 19.344 1.00 77.44 216 ILE A C 1
ATOM 1756 O O . ILE A 1 216 ? -0.864 6.034 19.241 1.00 77.44 216 ILE A O 1
ATOM 1760 N N . TYR A 1 217 ? -2.841 7.042 19.603 1.00 74.06 217 TYR A N 1
ATOM 1761 C CA . TYR A 1 217 ? -2.268 8.368 19.825 1.00 74.06 217 TYR A CA 1
ATOM 1762 C C . TYR A 1 217 ? -1.305 8.376 21.024 1.00 74.06 217 TYR A C 1
ATOM 1764 O O . TYR A 1 217 ? -0.203 8.916 20.933 1.00 74.06 217 TYR A O 1
ATOM 1772 N N . ASN A 1 218 ? -1.675 7.701 22.114 1.00 68.25 218 ASN A N 1
ATOM 1773 C CA . ASN A 1 218 ? -0.859 7.603 23.323 1.00 68.25 218 ASN A CA 1
ATOM 1774 C C . ASN A 1 218 ? 0.405 6.749 23.150 1.00 68.25 218 ASN A C 1
ATOM 1776 O O . ASN A 1 218 ? 1.409 7.041 23.795 1.00 68.25 218 ASN A O 1
ATOM 1780 N N . ILE A 1 219 ? 0.377 5.723 22.290 1.00 69.62 219 ILE A N 1
ATOM 1781 C CA . ILE A 1 219 ? 1.555 4.899 21.964 1.00 69.62 219 ILE A CA 1
ATOM 1782 C C . ILE A 1 219 ? 2.594 5.708 21.179 1.00 69.62 219 ILE A C 1
ATOM 1784 O O . ILE A 1 219 ? 3.793 5.537 21.373 1.00 69.62 219 ILE A O 1
ATOM 1788 N N . LYS A 1 220 ? 2.147 6.599 20.289 1.00 62.75 220 LYS A N 1
ATOM 1789 C CA . LYS A 1 220 ? 3.045 7.406 19.452 1.00 62.75 220 LYS A CA 1
ATOM 1790 C C . LYS A 1 220 ? 3.732 8.549 20.182 1.00 62.75 220 LYS A C 1
ATOM 1792 O O . LYS A 1 220 ? 4.705 9.084 19.655 1.00 62.75 220 LYS A O 1
ATOM 1797 N N . ARG A 1 221 ? 3.226 8.964 21.345 1.00 59.69 221 ARG A N 1
ATOM 1798 C CA . ARG A 1 221 ? 3.908 9.975 22.149 1.00 59.69 221 ARG A CA 1
ATOM 1799 C C . ARG A 1 221 ? 5.183 9.352 22.712 1.00 59.69 221 ARG A C 1
ATOM 1801 O O . ARG A 1 221 ? 5.072 8.378 23.457 1.00 59.69 221 ARG A O 1
ATOM 1808 N N . PRO A 1 222 ? 6.376 9.875 22.378 1.00 48.91 222 PRO A N 1
ATOM 1809 C CA . PRO A 1 222 ? 7.600 9.394 22.989 1.00 48.91 222 PRO A CA 1
ATOM 1810 C C . PRO A 1 222 ? 7.489 9.650 24.487 1.00 48.91 222 PRO A C 1
ATOM 1812 O O . PRO A 1 222 ? 7.426 10.795 24.922 1.00 48.91 222 PRO A O 1
ATOM 1815 N N . LYS A 1 223 ? 7.414 8.580 25.272 1.00 54.84 223 LYS A N 1
ATOM 1816 C CA . LYS A 1 223 ? 7.519 8.675 26.722 1.00 54.84 223 LYS A CA 1
ATOM 1817 C C . LYS A 1 223 ? 8.983 8.464 27.056 1.00 54.84 223 LYS A C 1
ATOM 1819 O O . LYS A 1 223 ? 9.447 7.331 27.125 1.00 54.84 223 LYS A O 1
ATOM 1824 N N . ALA A 1 224 ? 9.723 9.557 27.172 1.00 51.84 224 ALA A N 1
ATOM 1825 C CA . ALA A 1 224 ? 11.028 9.501 27.804 1.00 51.84 224 ALA A CA 1
ATOM 1826 C C . ALA A 1 224 ? 10.797 9.595 29.310 1.00 51.84 224 ALA A C 1
ATOM 1828 O O . ALA A 1 224 ? 10.231 10.583 29.784 1.00 51.84 224 ALA A O 1
ATOM 1829 N N . TYR A 1 225 ? 11.189 8.539 30.016 1.00 59.12 225 TYR A N 1
ATOM 1830 C CA . TYR A 1 225 ? 11.176 8.475 31.466 1.00 59.12 225 TYR A CA 1
ATOM 1831 C C . TYR A 1 225 ? 12.604 8.655 31.962 1.00 59.12 225 TYR A C 1
ATOM 1833 O O . TYR A 1 225 ? 13.483 7.871 31.615 1.00 59.12 225 TYR A O 1
ATOM 1841 N N . ILE A 1 226 ? 12.836 9.700 32.749 1.00 58.44 226 ILE A N 1
ATOM 1842 C CA . ILE A 1 226 ? 14.109 9.906 33.442 1.00 58.44 226 ILE A CA 1
ATOM 1843 C C . ILE A 1 226 ? 13.888 9.480 34.886 1.00 58.44 226 ILE A C 1
ATOM 1845 O O . ILE A 1 226 ? 13.005 10.032 35.540 1.00 58.44 226 ILE A O 1
ATOM 1849 N N . PHE A 1 227 ? 14.678 8.514 35.355 1.00 58.03 227 PHE A N 1
ATOM 1850 C CA . PHE A 1 227 ? 14.739 8.132 36.762 1.00 58.03 227 PHE A CA 1
ATOM 1851 C C . PHE A 1 227 ? 15.906 8.854 37.426 1.00 58.03 227 PHE A C 1
ATOM 1853 O O . PHE A 1 227 ? 17.036 8.794 36.946 1.00 58.03 227 PHE A O 1
ATOM 1860 N N . ILE A 1 228 ? 15.632 9.526 38.541 1.00 62.06 228 ILE A N 1
ATOM 1861 C CA . ILE A 1 228 ? 16.648 10.181 39.366 1.00 62.06 228 ILE A CA 1
ATOM 1862 C C . ILE A 1 228 ? 16.551 9.586 40.765 1.00 62.06 228 ILE A C 1
ATOM 1864 O O . ILE A 1 228 ? 15.473 9.599 41.351 1.00 62.06 228 ILE A O 1
ATOM 1868 N N . SER A 1 229 ? 17.668 9.078 41.285 1.00 55.50 229 SER A N 1
ATOM 1869 C CA . SER A 1 229 ? 17.775 8.494 42.630 1.00 55.50 229 SER A CA 1
ATOM 1870 C C . SER A 1 229 ? 18.423 9.433 43.659 1.00 55.50 229 SER A C 1
ATOM 1872 O O . SER A 1 229 ? 18.480 9.100 44.839 1.00 55.50 229 SER A O 1
ATOM 1874 N N . SER A 1 230 ? 18.900 10.614 43.239 1.00 65.06 230 SER A N 1
ATOM 1875 C CA . SER A 1 230 ? 19.603 11.582 44.093 1.00 65.06 230 SER A CA 1
ATOM 1876 C C . SER A 1 230 ? 18.820 12.885 44.279 1.00 65.06 230 SER A C 1
ATOM 1878 O O . SER A 1 230 ? 18.492 13.588 43.319 1.00 65.06 230 SER A O 1
ATOM 1880 N N . TRP A 1 231 ? 18.581 13.248 45.543 1.00 60.09 231 TRP A N 1
ATOM 1881 C CA . TRP A 1 231 ? 17.834 14.451 45.928 1.00 60.09 231 TRP A CA 1
ATOM 1882 C C . TRP A 1 231 ? 18.554 15.762 45.572 1.00 60.09 231 TRP A C 1
ATOM 1884 O O . TRP A 1 231 ? 17.919 16.757 45.217 1.00 60.09 231 TRP A O 1
ATOM 1894 N N . PHE A 1 232 ? 19.890 15.762 45.602 1.00 60.84 232 PHE A N 1
ATOM 1895 C CA . PHE A 1 232 ? 20.693 16.939 45.260 1.00 60.84 232 PHE A CA 1
ATOM 1896 C C . PHE A 1 232 ? 20.599 17.269 43.761 1.00 60.84 232 PHE A C 1
ATOM 1898 O O . PHE A 1 232 ? 20.459 18.425 43.360 1.00 60.84 232 PHE A O 1
ATOM 1905 N N . ILE A 1 233 ? 20.582 16.223 42.931 1.00 62.72 233 ILE A N 1
ATOM 1906 C CA . ILE A 1 233 ? 20.437 16.318 41.476 1.00 62.72 233 ILE A CA 1
ATOM 1907 C C . ILE A 1 233 ? 18.999 16.726 41.092 1.00 62.72 233 ILE A C 1
ATOM 1909 O O . ILE A 1 233 ? 18.807 17.513 40.162 1.00 62.72 233 ILE A O 1
ATOM 1913 N N . TYR A 1 234 ? 17.992 16.288 41.860 1.00 63.41 234 TYR A N 1
ATOM 1914 C CA . TYR A 1 234 ? 16.577 16.621 41.650 1.00 63.41 234 TYR A CA 1
ATOM 1915 C C . TYR A 1 234 ? 16.296 18.133 41.634 1.00 63.41 234 TYR A C 1
ATOM 1917 O O . TYR A 1 234 ? 15.718 18.630 40.665 1.00 63.41 234 TYR A O 1
ATOM 1925 N N . ARG A 1 235 ? 16.730 18.899 42.651 1.00 65.19 235 ARG A N 1
ATOM 1926 C CA . ARG A 1 235 ? 16.393 20.342 42.741 1.00 65.19 235 ARG A CA 1
ATOM 1927 C C . ARG A 1 235 ? 16.951 21.149 41.565 1.00 65.19 235 ARG A C 1
ATOM 1929 O O . ARG A 1 235 ? 16.324 22.119 41.138 1.00 65.19 235 ARG A O 1
ATOM 1936 N N . LYS A 1 236 ? 18.114 20.747 41.039 1.00 67.31 236 LYS A N 1
ATOM 1937 C CA . LYS A 1 236 ? 18.764 21.407 39.900 1.00 67.31 236 LYS A CA 1
ATOM 1938 C C . LYS A 1 236 ? 18.104 21.006 38.575 1.00 67.31 236 LYS A C 1
ATOM 1940 O O . LYS A 1 236 ? 17.810 21.880 37.764 1.00 67.31 236 LYS A O 1
ATOM 1945 N N . LEU A 1 237 ? 17.792 19.720 38.382 1.00 65.62 237 LEU A N 1
ATOM 1946 C CA . LEU A 1 237 ? 17.173 19.222 37.148 1.00 65.62 237 LEU A CA 1
ATOM 1947 C C . LEU A 1 237 ? 15.700 19.603 36.992 1.00 65.62 237 LEU A C 1
ATOM 1949 O O . LEU A 1 237 ? 15.309 19.939 35.881 1.00 65.62 237 LEU A O 1
ATOM 1953 N N . VAL A 1 238 ? 14.891 19.633 38.058 1.00 65.19 238 VAL A N 1
ATOM 1954 C CA . VAL A 1 238 ? 13.482 20.073 37.962 1.00 65.19 238 VAL A CA 1
ATOM 1955 C C . VAL A 1 238 ? 13.390 21.495 37.426 1.00 65.19 238 VAL A C 1
ATOM 1957 O O . VAL A 1 238 ? 12.606 21.750 36.516 1.00 65.19 238 VAL A O 1
ATOM 1960 N N . LYS A 1 239 ? 14.236 22.405 37.932 1.00 67.00 239 LYS A N 1
ATOM 1961 C CA . LYS A 1 239 ? 14.280 23.796 37.464 1.00 67.00 239 LYS A CA 1
ATOM 1962 C C . LYS A 1 239 ? 14.672 23.901 35.989 1.00 67.00 239 LYS A C 1
ATOM 1964 O O . LYS A 1 239 ? 14.140 24.754 35.292 1.00 67.00 239 LYS A O 1
ATOM 1969 N N . ILE A 1 240 ? 15.580 23.049 35.509 1.00 66.38 240 ILE A N 1
ATOM 1970 C CA . ILE A 1 240 ? 15.999 23.025 34.098 1.00 66.38 240 ILE A CA 1
ATOM 1971 C C . ILE A 1 240 ? 14.891 22.423 33.223 1.00 66.38 240 ILE A C 1
ATOM 1973 O O . ILE A 1 240 ? 14.504 23.016 32.221 1.00 66.38 240 ILE A O 1
ATOM 1977 N N . ILE A 1 241 ? 14.334 21.277 33.618 1.00 64.06 241 ILE A N 1
ATOM 1978 C CA . ILE A 1 241 ? 13.310 20.563 32.851 1.00 64.06 241 ILE A CA 1
ATOM 1979 C C . ILE A 1 241 ? 12.033 21.401 32.753 1.00 64.06 241 ILE A C 1
ATOM 1981 O O . ILE A 1 241 ? 11.551 21.594 31.647 1.00 64.06 241 ILE A O 1
ATOM 1985 N N . GLN A 1 242 ? 11.528 21.974 33.853 1.00 64.25 242 GLN A N 1
ATOM 1986 C CA . GLN A 1 242 ? 10.337 22.839 33.821 1.00 64.25 242 GLN A CA 1
ATOM 1987 C C . GLN A 1 242 ? 10.538 24.106 32.980 1.00 64.25 242 GLN A C 1
ATOM 1989 O O . GLN A 1 242 ? 9.579 24.620 32.410 1.00 64.25 242 GLN A O 1
ATOM 1994 N N . ARG A 1 243 ? 11.775 24.614 32.901 1.00 66.56 243 ARG A N 1
ATOM 1995 C CA . ARG A 1 243 ? 12.098 25.853 32.182 1.00 66.56 243 ARG A CA 1
ATOM 1996 C C . ARG A 1 243 ? 12.294 25.648 30.679 1.00 66.56 243 ARG A C 1
ATOM 1998 O O . ARG A 1 243 ? 12.005 26.567 29.923 1.00 66.56 243 ARG A O 1
ATOM 2005 N N . TYR A 1 244 ? 12.756 24.472 30.247 1.00 57.50 244 TYR A N 1
ATOM 2006 C CA . TYR A 1 244 ? 13.130 24.226 28.846 1.00 57.50 244 TYR A CA 1
ATOM 2007 C C . TYR A 1 244 ? 12.345 23.099 28.153 1.00 57.50 244 TYR A C 1
ATOM 2009 O O . TYR A 1 244 ? 12.387 23.006 26.928 1.00 57.50 244 TYR A O 1
ATOM 2017 N N . ILE A 1 245 ? 11.618 22.243 28.884 1.00 57.50 245 ILE A N 1
ATOM 2018 C CA . ILE A 1 245 ? 10.904 21.085 28.324 1.00 57.50 245 ILE A CA 1
ATOM 2019 C C . ILE A 1 245 ? 9.470 21.039 28.869 1.00 57.50 245 ILE A C 1
ATOM 2021 O O . ILE A 1 245 ? 9.246 20.990 30.076 1.00 57.50 245 ILE A O 1
ATOM 2025 N N . LYS A 1 246 ? 8.462 20.983 27.986 1.00 57.31 246 LYS A N 1
ATOM 2026 C CA . LYS A 1 246 ? 7.076 20.705 28.403 1.00 57.31 246 LYS A CA 1
ATOM 2027 C C . LYS A 1 246 ? 6.988 19.264 28.923 1.00 57.31 246 LYS A C 1
ATOM 2029 O O . LYS A 1 246 ? 6.931 18.316 28.141 1.00 57.31 246 LYS A O 1
ATOM 2034 N N . ALA A 1 247 ? 6.988 19.094 30.242 1.00 58.28 247 ALA A N 1
ATOM 2035 C CA . ALA A 1 247 ? 6.964 17.792 30.902 1.00 58.28 247 ALA A CA 1
ATOM 2036 C C . ALA A 1 247 ? 5.969 17.767 32.066 1.00 58.28 247 ALA A C 1
ATOM 2038 O O . ALA A 1 247 ? 5.842 18.747 32.799 1.00 58.28 247 ALA A O 1
ATOM 2039 N N . ASN A 1 248 ? 5.315 16.621 32.270 1.00 58.50 248 ASN A N 1
ATOM 2040 C CA . ASN A 1 248 ? 4.610 16.348 33.522 1.00 58.50 248 ASN A CA 1
ATOM 2041 C C . ASN A 1 248 ? 5.601 15.742 34.523 1.00 58.50 248 ASN A C 1
ATOM 2043 O O . ASN A 1 248 ? 6.342 14.816 34.180 1.00 58.50 248 ASN A O 1
ATOM 2047 N N . VAL A 1 249 ? 5.595 16.251 35.755 1.00 57.22 249 VAL A N 1
ATOM 2048 C CA . VAL A 1 249 ? 6.412 15.731 36.859 1.00 57.22 249 VAL A CA 1
ATOM 2049 C C . VAL A 1 249 ? 5.525 14.888 37.765 1.00 57.22 249 VAL A C 1
ATOM 2051 O O . VAL A 1 249 ? 4.551 15.396 38.316 1.00 57.22 249 VAL A O 1
ATOM 2054 N N . TYR A 1 250 ? 5.862 13.608 37.918 1.00 57.97 250 TYR A N 1
ATOM 2055 C CA . TYR A 1 250 ? 5.202 12.708 38.859 1.00 57.97 250 TYR A CA 1
ATOM 2056 C C . TYR A 1 250 ? 6.188 12.346 39.977 1.00 57.97 250 TYR A C 1
ATOM 2058 O O . TYR A 1 250 ? 7.247 11.765 39.722 1.00 57.97 250 TYR A O 1
ATOM 2066 N N . ASN A 1 251 ? 5.843 12.692 41.219 1.00 56.16 251 ASN A N 1
ATOM 2067 C CA . ASN A 1 251 ? 6.636 12.339 42.396 1.00 56.16 251 ASN A CA 1
ATOM 2068 C C . ASN A 1 251 ? 6.244 10.938 42.874 1.00 56.16 251 ASN A C 1
ATOM 2070 O O . ASN A 1 251 ? 5.075 10.701 43.172 1.00 56.16 251 ASN A O 1
ATOM 2074 N N . ILE A 1 252 ? 7.211 10.024 42.969 1.00 53.25 252 ILE A N 1
ATOM 2075 C CA . ILE A 1 252 ? 7.017 8.690 43.541 1.00 53.25 252 ILE A CA 1
ATOM 2076 C C . ILE A 1 252 ? 7.866 8.615 44.816 1.00 53.25 252 ILE A C 1
ATOM 2078 O O . ILE A 1 252 ? 9.093 8.513 44.778 1.00 53.25 252 ILE A O 1
ATOM 2082 N N . ALA A 1 253 ? 7.217 8.719 45.974 1.00 47.91 253 ALA A N 1
ATOM 2083 C CA . ALA A 1 253 ? 7.904 8.580 47.253 1.00 47.91 253 ALA A CA 1
ATOM 2084 C C . ALA A 1 253 ? 8.308 7.111 47.493 1.00 47.91 253 ALA A C 1
ATOM 2086 O O . ALA A 1 253 ? 7.531 6.193 47.233 1.00 47.91 253 ALA A O 1
ATOM 2087 N N . SER A 1 254 ? 9.532 6.890 47.979 1.00 45.19 254 SER A N 1
ATOM 2088 C CA . SER A 1 254 ? 9.989 5.594 48.500 1.00 45.19 254 SER A CA 1
ATOM 2089 C C . SER A 1 254 ? 9.403 5.343 49.887 1.00 45.19 254 SER A C 1
ATOM 2091 O O . SER A 1 254 ? 9.348 6.260 50.703 1.00 45.19 254 SER A O 1
ATOM 2093 N N . LEU A 1 255 ? 9.062 4.085 50.177 1.00 42.03 255 LEU A N 1
ATOM 2094 C CA . LEU A 1 255 ? 8.570 3.621 51.480 1.00 42.03 255 LEU A CA 1
ATOM 2095 C C . LEU A 1 255 ? 9.563 3.825 52.646 1.00 42.03 255 LEU A C 1
ATOM 2097 O O . LEU A 1 255 ? 9.136 3.797 53.792 1.00 42.03 255 LEU A O 1
ATOM 2101 N N . ASN A 1 256 ? 10.856 4.072 52.384 1.00 46.38 256 ASN A N 1
ATOM 2102 C CA . ASN A 1 256 ? 11.904 4.070 53.421 1.00 46.38 256 ASN A CA 1
ATOM 2103 C C . ASN A 1 256 ? 12.646 5.411 53.622 1.00 46.38 256 ASN A C 1
ATOM 2105 O O . ASN A 1 256 ? 13.776 5.408 54.109 1.00 46.38 256 ASN A O 1
ATOM 2109 N N . ASN A 1 257 ? 12.064 6.560 53.248 1.00 52.41 257 ASN A N 1
ATOM 2110 C CA . ASN A 1 257 ? 12.580 7.924 53.521 1.00 52.41 257 ASN A CA 1
ATOM 2111 C C . ASN A 1 257 ? 14.028 8.265 53.073 1.00 52.41 257 ASN A C 1
ATOM 2113 O O . ASN A 1 257 ? 14.474 9.390 53.284 1.00 52.41 257 ASN A O 1
ATOM 2117 N N . LYS A 1 258 ? 14.769 7.356 52.422 1.00 49.81 258 LYS A N 1
ATOM 2118 C CA . LYS A 1 258 ? 16.175 7.564 52.006 1.00 49.81 258 LYS A CA 1
ATOM 2119 C C . LYS A 1 258 ? 16.388 7.738 50.497 1.00 49.81 258 LYS A C 1
ATOM 2121 O O . LYS A 1 258 ? 17.500 8.030 50.070 1.00 49.81 258 LYS A O 1
ATOM 2126 N N . SER A 1 259 ? 15.347 7.596 49.680 1.00 48.47 259 SER A N 1
ATOM 2127 C CA . SER A 1 259 ? 15.417 7.773 48.223 1.00 48.47 259 SER A CA 1
ATOM 2128 C C . SER A 1 259 ? 14.118 8.379 47.695 1.00 48.47 259 SER A C 1
ATOM 2130 O O . SER A 1 259 ? 13.036 7.928 48.041 1.00 48.47 259 SER A O 1
ATOM 2132 N N . ILE A 1 260 ? 14.188 9.424 46.871 1.00 52.75 260 ILE A N 1
ATOM 2133 C CA . ILE A 1 260 ? 13.010 9.965 46.176 1.00 52.75 260 ILE A CA 1
ATOM 2134 C C . ILE A 1 260 ? 13.154 9.577 44.716 1.00 52.75 260 ILE A C 1
ATOM 2136 O O . ILE A 1 260 ? 14.151 9.928 44.088 1.00 52.75 260 ILE A O 1
ATOM 2140 N N . TRP A 1 261 ? 12.168 8.854 44.192 1.00 53.53 261 TRP A N 1
ATOM 2141 C CA . TRP A 1 261 ? 12.125 8.472 42.790 1.00 53.53 261 TRP A CA 1
ATOM 2142 C C . TRP A 1 261 ? 11.234 9.462 42.058 1.00 53.53 261 TRP A C 1
ATOM 2144 O O . TRP A 1 261 ? 10.070 9.663 42.403 1.00 53.53 261 TRP A O 1
ATOM 2154 N N . VAL A 1 262 ? 11.775 10.113 41.037 1.00 54.38 262 VAL A N 1
ATOM 2155 C CA . VAL A 1 262 ? 11.000 11.081 40.257 1.00 54.38 262 VAL A CA 1
ATOM 2156 C C . VAL A 1 262 ? 10.883 10.578 38.846 1.00 54.38 262 VAL A C 1
ATOM 2158 O O . VAL A 1 262 ? 11.888 10.265 38.213 1.00 54.38 262 VAL A O 1
ATOM 2161 N N . LEU A 1 263 ? 9.641 10.495 38.380 1.00 53.34 263 LEU A N 1
ATOM 2162 C CA . LEU A 1 263 ? 9.311 10.092 37.032 1.00 53.34 263 LEU A CA 1
ATOM 2163 C C . LEU A 1 263 ? 8.968 11.348 36.234 1.00 53.34 263 LEU A C 1
ATOM 2165 O O . LEU A 1 263 ? 7.907 11.951 36.408 1.00 53.34 263 LEU A O 1
ATOM 2169 N N . PHE A 1 264 ? 9.865 11.737 35.335 1.00 57.25 264 PHE A N 1
ATOM 2170 C CA . PHE A 1 264 ? 9.555 12.764 34.345 1.00 57.25 264 PHE A CA 1
ATOM 2171 C C . PHE A 1 264 ? 8.874 12.111 33.154 1.00 57.25 264 PHE A C 1
ATOM 2173 O O . PHE A 1 264 ? 9.427 11.183 32.573 1.00 57.25 264 PHE A O 1
ATOM 2180 N N . GLN A 1 265 ? 7.698 12.603 32.771 1.00 53.69 265 GLN A N 1
ATOM 2181 C CA . GLN A 1 265 ? 7.098 12.269 31.486 1.00 53.69 265 GLN A CA 1
ATOM 2182 C C . GLN A 1 265 ? 7.305 13.451 30.543 1.00 53.69 265 GLN A C 1
ATOM 2184 O O . GLN A 1 265 ? 6.598 14.459 30.624 1.00 53.69 265 GLN A O 1
ATOM 2189 N N . LEU A 1 266 ? 8.290 13.325 29.655 1.00 53.25 266 LEU A N 1
ATOM 2190 C CA . LEU A 1 266 ? 8.572 14.340 28.643 1.00 53.25 266 LEU A CA 1
ATOM 2191 C C . LEU A 1 266 ? 7.573 14.222 27.484 1.00 53.25 266 LEU A C 1
ATOM 2193 O O . LEU A 1 266 ? 7.279 13.115 27.030 1.00 53.25 266 LEU A O 1
ATOM 2197 N N . TYR A 1 267 ? 7.081 15.355 26.982 1.00 49.16 267 TYR A N 1
ATOM 2198 C CA . TYR A 1 267 ? 6.374 15.424 25.705 1.00 49.16 267 TYR A CA 1
ATOM 2199 C C . TYR A 1 267 ? 7.325 16.039 24.669 1.00 49.16 267 TYR A C 1
ATOM 2201 O O . TYR A 1 267 ? 7.844 17.130 24.895 1.00 49.16 267 TYR A O 1
ATOM 2209 N N . ARG A 1 268 ? 7.579 15.337 23.556 1.00 48.97 268 ARG A N 1
ATOM 2210 C CA . ARG A 1 268 ? 8.084 15.983 22.332 1.00 48.97 268 ARG A CA 1
ATOM 2211 C C . ARG A 1 268 ? 6.911 16.518 21.529 1.00 48.97 268 ARG A C 1
ATOM 2213 O O . ARG A 1 268 ? 5.895 15.785 21.445 1.00 48.97 268 ARG A O 1
#

Sequence (268 aa):
MNYLTLTIALQRSGRLSNKSTYLVSYYKTKQAYNIRKLILSSNHKAVRIMFVRDDDIPNLILTKTVDLGIIGKNVFEEQSFRFIIYRKLVNYYIIYSLKFSSCRLSLAFPLGEPWTGISCLDGKKVATSYPYILKHYLKRYSISYILYYITGSVEVAYSSGLSDIIFDVVSTGSTLFVNGLYEAKIVYYSHAYLIQCLPKISNNKLLLVNRFKNSIYNIKRPKAYIFISSWFIYRKLVKIIQRYIKANVYNIASLNNKSIWVLFQLYR

Radius of gyration: 24.28 Å; Cα contacts (8 Å, |Δi|>4): 464; chains: 1; bounding box: 46×46×79 Å

pLDDT: mean 80.46, std 18.3, range [34.97, 98.31]

Organism: NCBI:txid1010676

Nearest PDB structures (foldseek):
  4yb7-assembly1_D  TM=7.844E-01  e=3.491E-27  Campylobacter jejuni RM1221
  4yb7-assembly1_K  TM=7.899E-01  e=9.319E-27  Campylobacter jejuni RM1221
  4yb7-assembly1_C  TM=7.947E-01  e=9.319E-27  Campylobacter jejuni RM1221
  4yb7-assembly2_L  TM=7.845E-01  e=2.339E-26  Campylobacter jejuni RM1221
  7dah-assembly1_E-3  TM=7.784E-01  e=5.522E-26  Vibrio cholerae M66-2

Mean predicted aligned error: 11.54 Å

Secondary structure (DSSP, 8-state):
--TTPEEEEEESSSHHHHHHHHHHHTT--S----TT------SSTTEEEEEE-GGGHHHHHHTTS-SEEEEEHHHHHHHHHHHHHTT----EEEEEE---S-EEEEEEEETT-----GGGGTT-EEEES-HHHHHHHHTTS----EEEE-SS-HHHHHHTTS-SEEEEEESSSHHHHHTTEEEEEEEEEE-EEEEEESSPPPHHHHHHHHHHHHHHHHHHS--EEEEE--HHHHHHHHHHHHHHS-EEEEEEE-TTSS-EEEEEEE--

Foldseek 3Di:
DPLQAAEEEEAQDDFRRPVVVVLCCVVDDDDDPDPDDDQPPDVPNHYGYHHDHQLCQQVCQVVVVHFKYKHKVLSVVLVVLVCVVVVHDRFKDFDDDLPAPKWFWFKKAAQPDADPDPQVQAAWEEEECRVRLVCVQCVPPPGDHHYHHDDDPSLVCCVVVVGRIYTYIGDPCPSQVVSRIGGRGTRGIMDMTMMGGPPHRDPSCVVVVVVSVVSSVVVPWDFDWDWDFDPVVVVVVVVVCVVPFPWDKDWDDDPPPRTTTITIGTGD

Solvent-accessible surface area (backbone atoms only — not comparable to full-atom values): 15425 Å² total; per-residue (Å²): 129,72,90,64,50,43,29,36,33,37,30,61,69,62,80,58,17,62,62,52,50,56,66,49,44,78,67,54,56,87,85,80,97,60,96,86,77,55,77,51,80,30,98,61,81,40,52,37,57,42,72,37,62,55,87,51,40,64,56,34,27,67,70,61,77,24,55,32,30,50,40,46,42,57,62,55,47,30,52,49,43,44,27,59,74,70,73,46,85,79,50,55,50,82,77,45,84,61,83,40,64,67,36,30,35,27,38,29,33,45,72,88,59,83,83,86,52,78,74,74,46,50,75,34,29,35,24,18,73,48,62,39,50,50,50,63,69,44,67,83,66,83,67,52,61,45,80,42,80,37,92,65,70,45,71,52,33,42,80,71,67,74,15,72,29,35,38,45,84,39,72,90,46,62,73,40,49,80,67,50,25,41,85,68,42,84,75,43,82,26,28,27,29,36,33,36,30,62,74,73,70,54,75,84,46,41,60,56,53,50,52,52,54,50,52,50,56,60,67,70,50,61,74,50,71,51,83,44,71,47,71,78,58,44,69,58,46,51,58,50,42,70,73,76,40,69,55,53,80,44,85,44,81,47,98,75,85,79,45,53,41,38,44,37,42,40,59,125